Protein AF-A0A813EXY1-F1 (afdb_monomer_lite)

Foldseek 3Di:
DADALVNFDQAAQPTFHDDPLLVVLCVVVVHDRNLLHDDDLVNQDDPPDDPVVSVVVNVVSSVVNVVSSVSSVVSSVVVVVVVVVVVVVVVVVLVVCCVVVVHDSVVVVVCVPVVVVVVVVVVVVVVVVVVVVVVVVVVVVVVVVVVVVVVVVVVVVVVVVVVVVVVVVVVVVVVVVVVVVVVVVVVVVVVVVVVVVVVVVVVVVVVVVVVVVVVVVVVVVVVVVVVVVVVVVVVVVVVVVVVVVVVVVVD

Radius of gyration: 72.97 Å; chains: 1; bounding box: 133×59×203 Å

Organism: Polarella glacialis (NCBI:txid89957)

pLDDT: mean 87.87, std 11.52, range [38.38, 98.5]

Structure (mmCIF, N/CA/C/O backbone):
data_AF-A0A813EXY1-F1
#
_entry.id   AF-A0A813EXY1-F1
#
loop_
_atom_site.group_PDB
_atom_site.id
_atom_site.type_symbol
_atom_site.label_atom_id
_atom_site.label_alt_id
_atom_site.label_comp_id
_atom_site.label_asym_id
_atom_site.label_entity_id
_atom_site.label_seq_id
_atom_site.pdbx_PDB_ins_code
_atom_site.Cartn_x
_atom_site.Cartn_y
_atom_site.Cartn_z
_atom_site.occupancy
_atom_site.B_iso_or_equiv
_atom_site.auth_seq_id
_atom_site.auth_comp_id
_atom_site.auth_asym_id
_atom_site.auth_atom_id
_atom_site.pdbx_PDB_model_num
ATOM 1 N N . MET A 1 1 ? 30.805 -10.184 -53.619 1.00 51.69 1 MET A N 1
ATOM 2 C CA . MET A 1 1 ? 30.061 -8.955 -53.255 1.00 51.69 1 MET A CA 1
ATOM 3 C C . MET A 1 1 ? 28.678 -9.350 -52.753 1.00 51.69 1 MET A C 1
ATOM 5 O O . MET A 1 1 ? 28.080 -10.245 -53.337 1.00 51.69 1 MET A O 1
ATOM 9 N N . ALA A 1 2 ? 28.192 -8.770 -51.654 1.00 62.97 2 ALA A N 1
ATOM 10 C CA . ALA A 1 2 ? 26.847 -9.058 -51.148 1.00 62.97 2 ALA A CA 1
ATOM 11 C C . ALA A 1 2 ? 25.798 -8.413 -52.068 1.00 62.97 2 ALA A C 1
ATOM 13 O O . ALA A 1 2 ? 25.845 -7.202 -52.278 1.00 62.97 2 ALA A O 1
ATOM 14 N N . ALA A 1 3 ? 24.862 -9.197 -52.613 1.00 78.50 3 ALA A N 1
ATOM 15 C CA . ALA A 1 3 ? 23.815 -8.652 -53.472 1.00 78.50 3 ALA A CA 1
ATOM 16 C C . ALA A 1 3 ? 22.900 -7.719 -52.659 1.00 78.50 3 ALA A C 1
ATOM 18 O O . ALA A 1 3 ? 22.407 -8.077 -51.580 1.00 78.50 3 ALA A O 1
ATOM 19 N N . SER A 1 4 ? 22.722 -6.502 -53.170 1.00 88.12 4 SER A N 1
ATOM 20 C CA . SER A 1 4 ? 21.851 -5.468 -52.610 1.00 88.12 4 SER A CA 1
ATOM 21 C C . SER A 1 4 ? 20.593 -5.323 -53.464 1.00 88.12 4 SER A C 1
ATOM 23 O O . SER A 1 4 ? 20.634 -5.649 -54.646 1.00 88.12 4 SER A O 1
ATOM 25 N N . LEU A 1 5 ? 19.503 -4.781 -52.911 1.00 86.62 5 LEU A N 1
ATOM 26 C CA . LEU A 1 5 ? 18.262 -4.531 -53.670 1.00 86.62 5 LEU A CA 1
ATOM 27 C C . LEU A 1 5 ? 18.450 -3.608 -54.894 1.00 86.62 5 LEU A C 1
ATOM 29 O O . LEU A 1 5 ? 17.655 -3.674 -55.830 1.00 86.62 5 LEU A O 1
ATOM 33 N N . ALA A 1 6 ? 19.494 -2.769 -54.907 1.00 87.00 6 ALA A N 1
ATOM 34 C CA . ALA A 1 6 ? 19.814 -1.890 -56.038 1.00 87.00 6 ALA A CA 1
ATOM 35 C C . ALA A 1 6 ? 20.523 -2.614 -57.188 1.00 87.00 6 ALA A C 1
ATOM 37 O O . ALA A 1 6 ? 20.352 -2.250 -58.342 1.00 87.00 6 ALA A O 1
ATOM 38 N N . SER A 1 7 ? 21.312 -3.639 -56.870 1.00 86.06 7 SER A N 1
ATOM 39 C CA . SER A 1 7 ? 22.084 -4.428 -57.834 1.00 86.06 7 SER A CA 1
ATOM 40 C C . SER A 1 7 ? 21.511 -5.842 -57.980 1.00 86.06 7 SER A C 1
ATOM 42 O O . SER A 1 7 ? 22.255 -6.786 -58.241 1.00 86.06 7 SER A O 1
ATOM 44 N N . PHE A 1 8 ? 20.227 -6.020 -57.665 1.00 85.88 8 PHE A N 1
ATOM 45 C CA . PHE A 1 8 ? 19.589 -7.330 -57.615 1.00 85.88 8 PHE A CA 1
ATOM 46 C C . PHE A 1 8 ? 19.217 -7.784 -59.028 1.00 85.88 8 PHE A C 1
ATOM 48 O O . PHE A 1 8 ? 18.443 -7.111 -59.706 1.00 85.88 8 PHE A O 1
ATOM 55 N N . GLU A 1 9 ? 19.756 -8.925 -59.457 1.00 86.94 9 GLU A N 1
ATOM 56 C CA . GLU A 1 9 ? 19.426 -9.539 -60.745 1.00 86.94 9 GLU A CA 1
ATOM 57 C C . GLU A 1 9 ? 18.026 -10.162 -60.698 1.00 86.94 9 GLU A C 1
ATOM 59 O O . GLU A 1 9 ? 17.817 -11.231 -60.125 1.00 86.94 9 GLU A O 1
ATOM 64 N N . GLU A 1 10 ? 17.055 -9.499 -61.325 1.00 87.38 10 GLU A N 1
ATOM 65 C CA . GLU A 1 10 ? 15.641 -9.872 -61.220 1.00 87.38 10 GLU A CA 1
ATOM 66 C C . GLU A 1 10 ? 15.286 -11.210 -61.872 1.00 87.38 10 GLU A C 1
ATOM 68 O O . GLU A 1 10 ? 14.259 -11.774 -61.507 1.00 87.38 10 GLU A O 1
ATOM 73 N N . GLY A 1 11 ? 16.088 -11.710 -62.816 1.00 85.88 11 GLY A N 1
ATOM 74 C CA . GLY A 1 11 ? 15.834 -12.966 -63.536 1.00 85.88 11 GLY A CA 1
ATOM 75 C C . GLY A 1 11 ? 16.552 -14.189 -62.962 1.00 85.88 11 GLY A C 1
ATOM 76 O O . GLY A 1 11 ? 16.386 -15.292 -63.477 1.00 85.88 11 GLY A O 1
ATOM 77 N N . ASN A 1 12 ? 17.370 -14.022 -61.921 1.00 88.19 12 ASN A N 1
ATOM 78 C CA . ASN A 1 12 ? 18.205 -15.099 -61.405 1.00 88.19 12 ASN A CA 1
ATOM 79 C C . ASN A 1 12 ? 17.500 -15.824 -60.236 1.00 88.19 12 ASN A C 1
ATOM 81 O O . ASN A 1 12 ? 17.353 -15.244 -59.156 1.00 88.19 12 ASN A O 1
ATOM 85 N N . PRO A 1 13 ? 17.101 -17.103 -60.388 1.00 87.50 13 PRO A N 1
ATOM 86 C CA . PRO A 1 13 ? 16.394 -17.850 -59.342 1.00 87.50 13 PRO A CA 1
ATOM 87 C C . PRO A 1 13 ? 17.284 -18.197 -58.136 1.00 87.50 13 PRO A C 1
ATOM 89 O O . PRO A 1 13 ? 16.792 -18.686 -57.123 1.00 87.50 13 PRO A O 1
ATOM 92 N N . ARG A 1 14 ? 18.601 -17.966 -58.229 1.00 86.56 14 ARG A N 1
ATOM 93 C CA . ARG A 1 14 ? 19.570 -18.182 -57.142 1.00 86.56 14 ARG A CA 1
ATOM 94 C C . ARG A 1 14 ? 20.050 -16.881 -56.497 1.00 86.56 14 ARG A C 1
ATOM 96 O O . ARG A 1 14 ? 20.942 -16.923 -55.649 1.00 86.56 14 ARG A O 1
ATOM 103 N N . ALA A 1 15 ? 19.501 -15.729 -56.882 1.00 86.56 15 ALA A N 1
ATOM 104 C CA . ALA A 1 15 ? 19.882 -14.458 -56.283 1.00 86.56 15 ALA A CA 1
ATOM 105 C C . ALA A 1 15 ? 19.417 -14.386 -54.818 1.00 86.56 15 ALA A C 1
ATOM 107 O O . ALA A 1 15 ? 18.245 -14.586 -54.510 1.00 86.56 15 ALA A O 1
ATOM 108 N N . VAL A 1 16 ? 20.344 -14.077 -53.904 1.00 88.38 16 VAL A N 1
ATOM 109 C CA . VAL A 1 16 ? 20.066 -13.949 -52.464 1.00 88.38 16 VAL A CA 1
ATOM 110 C C . VAL A 1 16 ? 20.492 -12.572 -51.981 1.00 88.38 16 VAL A C 1
ATOM 112 O O . VAL A 1 16 ? 21.664 -12.206 -52.084 1.00 88.38 16 VAL A O 1
ATOM 115 N N . ILE A 1 17 ? 19.551 -11.829 -51.403 1.00 91.50 17 ILE A N 1
ATOM 116 C CA . ILE A 1 17 ? 19.805 -10.518 -50.801 1.00 91.50 17 ILE A CA 1
ATOM 117 C C . ILE A 1 17 ? 20.572 -10.722 -49.491 1.00 91.50 17 ILE A C 1
ATOM 119 O O . ILE A 1 17 ? 20.087 -11.383 -48.578 1.00 91.50 17 ILE A O 1
ATOM 123 N N . LYS A 1 18 ? 21.779 -10.153 -49.398 1.00 91.62 18 LYS A N 1
ATOM 124 C CA . LYS A 1 18 ? 22.649 -10.281 -48.208 1.00 91.62 18 LYS A CA 1
ATOM 125 C C . LYS A 1 18 ? 23.045 -8.944 -47.587 1.00 91.62 18 LYS A C 1
ATOM 127 O O . LYS A 1 18 ? 23.645 -8.917 -46.520 1.00 91.62 18 LYS A O 1
ATOM 132 N N . SER A 1 19 ? 22.754 -7.827 -48.252 1.00 92.50 19 SER A N 1
ATOM 133 C CA . SER A 1 19 ? 23.094 -6.501 -47.733 1.00 92.50 19 SER A CA 1
ATOM 134 C C . SER A 1 19 ? 22.244 -6.163 -46.492 1.00 92.50 19 SER A C 1
ATOM 136 O O . SER A 1 19 ? 21.017 -6.208 -46.600 1.00 92.50 19 SER A O 1
ATOM 138 N N . PRO A 1 20 ? 22.845 -5.755 -45.353 1.00 93.19 20 PRO A N 1
ATOM 139 C CA . PRO A 1 20 ? 22.113 -5.448 -44.118 1.00 93.19 20 PRO A CA 1
ATOM 140 C C . PRO A 1 20 ? 20.989 -4.426 -44.310 1.00 93.19 20 PRO A C 1
ATOM 142 O O . PRO A 1 20 ? 19.854 -4.671 -43.917 1.00 93.19 20 PRO A O 1
ATOM 145 N N . ARG A 1 21 ? 21.272 -3.330 -45.026 1.00 93.62 21 ARG A N 1
ATOM 146 C CA . ARG A 1 21 ? 20.282 -2.288 -45.348 1.00 93.62 21 ARG A CA 1
ATOM 147 C C . ARG A 1 21 ? 19.130 -2.810 -46.201 1.00 93.62 21 ARG A C 1
ATOM 149 O O . ARG A 1 21 ? 17.997 -2.373 -46.064 1.00 93.62 21 ARG A O 1
ATOM 156 N N . SER 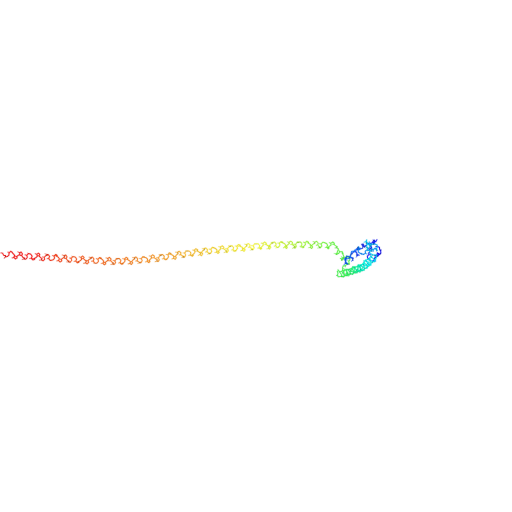A 1 22 ? 19.424 -3.756 -47.092 1.00 95.00 22 SER A N 1
ATOM 157 C CA . SER A 1 22 ? 18.398 -4.374 -47.931 1.00 95.00 22 SER A CA 1
ATOM 158 C C . SER A 1 22 ? 17.512 -5.323 -47.124 1.00 95.00 22 SER A C 1
ATOM 160 O O . SER A 1 22 ? 16.305 -5.323 -47.309 1.00 95.00 22 SER A O 1
ATOM 162 N N . LEU A 1 23 ? 18.090 -6.083 -46.190 1.00 95.12 23 LEU A N 1
ATOM 163 C CA . LEU A 1 23 ? 17.325 -6.936 -45.276 1.00 95.12 23 LEU A CA 1
ATOM 164 C C . LEU A 1 23 ? 16.449 -6.113 -44.327 1.00 95.12 23 LEU A C 1
ATOM 166 O O . LEU A 1 23 ? 15.306 -6.482 -44.074 1.00 95.12 23 LEU A O 1
ATOM 170 N N . GLN A 1 24 ? 16.965 -4.985 -43.836 1.00 95.44 24 GLN A N 1
ATOM 171 C CA . GLN A 1 24 ? 16.191 -4.050 -43.028 1.00 95.44 24 GLN A CA 1
ATOM 172 C C . GLN A 1 24 ? 15.018 -3.463 -43.819 1.00 95.44 24 GLN A C 1
ATOM 174 O O . GLN A 1 24 ? 13.907 -3.461 -43.307 1.00 95.44 24 GLN A O 1
ATOM 179 N N . ALA A 1 25 ? 15.237 -3.048 -45.070 1.00 96.44 25 ALA A N 1
ATOM 180 C CA . ALA A 1 25 ? 14.170 -2.562 -45.943 1.00 96.44 25 ALA A CA 1
ATOM 181 C C . ALA A 1 25 ? 13.064 -3.610 -46.155 1.00 96.44 25 ALA A C 1
ATOM 183 O O . ALA A 1 25 ? 11.890 -3.297 -45.983 1.00 96.44 25 ALA A O 1
ATOM 184 N N . CYS A 1 26 ? 13.437 -4.865 -46.442 1.00 95.50 26 CYS A N 1
ATOM 185 C CA . CYS A 1 26 ? 12.476 -5.965 -46.548 1.00 95.50 26 CYS A CA 1
ATOM 186 C C . CYS A 1 26 ? 11.684 -6.150 -45.243 1.00 95.50 26 CYS A C 1
ATOM 188 O O . CYS A 1 26 ? 10.470 -6.311 -45.276 1.00 95.50 26 CYS A O 1
ATOM 190 N N . LYS A 1 27 ? 12.356 -6.072 -44.086 1.00 96.62 27 LYS A N 1
ATOM 191 C CA . LYS A 1 27 ? 11.708 -6.183 -42.773 1.00 96.62 27 LYS A CA 1
ATOM 192 C C . LYS A 1 27 ? 10.720 -5.040 -42.509 1.00 96.62 27 LYS A C 1
ATOM 194 O O . LYS A 1 27 ? 9.656 -5.306 -41.962 1.00 96.62 27 LYS A O 1
ATOM 199 N N . THR A 1 28 ? 11.055 -3.805 -42.886 1.00 96.31 28 THR A N 1
ATOM 200 C CA . THR A 1 28 ? 10.173 -2.635 -42.721 1.00 96.31 28 THR A CA 1
ATOM 201 C C . THR A 1 28 ? 8.890 -2.776 -43.536 1.00 96.31 28 THR A C 1
ATOM 203 O O . THR A 1 28 ? 7.813 -2.500 -43.021 1.00 96.31 28 THR A O 1
ATOM 206 N N . GLU A 1 29 ? 8.994 -3.275 -44.767 1.00 96.25 29 GLU A N 1
ATOM 207 C CA . GLU A 1 29 ? 7.839 -3.523 -45.644 1.00 96.25 29 GLU A CA 1
ATOM 208 C C . GLU A 1 29 ? 7.109 -4.845 -45.322 1.00 96.25 29 GLU A C 1
ATOM 210 O O . GLU A 1 29 ? 6.125 -5.186 -45.973 1.00 96.25 29 GLU A O 1
ATOM 215 N N . GLY A 1 30 ? 7.585 -5.620 -44.338 1.00 96.56 30 GLY A N 1
ATOM 216 C CA . GLY A 1 30 ? 7.006 -6.920 -43.982 1.00 96.56 30 GLY A CA 1
ATOM 217 C C . GLY A 1 30 ? 7.196 -8.006 -45.047 1.00 96.56 30 GLY A C 1
ATOM 218 O O . GLY A 1 30 ? 6.462 -8.990 -45.058 1.00 96.56 30 GLY A O 1
ATOM 219 N N . VAL A 1 31 ? 8.173 -7.841 -45.940 1.00 96.12 31 VAL A N 1
ATOM 220 C CA . VAL A 1 31 ? 8.443 -8.744 -47.063 1.00 96.12 31 VAL A CA 1
ATOM 221 C C . VAL A 1 31 ? 9.534 -9.739 -46.698 1.00 96.12 31 VAL A C 1
ATOM 223 O O . VAL A 1 31 ? 10.612 -9.371 -46.221 1.00 96.12 31 VAL A O 1
ATOM 226 N N . LEU A 1 32 ? 9.295 -11.020 -46.974 1.00 95.31 32 LEU A N 1
ATOM 227 C CA . LEU A 1 32 ? 10.327 -12.038 -46.812 1.00 95.31 32 LEU A CA 1
ATOM 228 C C . LEU A 1 32 ? 11.290 -11.998 -48.009 1.00 95.31 32 LEU A C 1
ATOM 230 O O . LEU A 1 32 ? 10.837 -12.030 -49.155 1.00 95.31 32 LEU A O 1
ATOM 234 N N . PRO A 1 33 ? 12.624 -12.001 -47.804 1.00 93.88 33 PRO A N 1
ATOM 235 C CA . PRO A 1 33 ? 13.583 -11.994 -48.912 1.00 93.88 33 PRO A CA 1
ATOM 236 C C . PRO A 1 33 ? 13.370 -13.123 -49.934 1.00 93.88 33 PRO A C 1
ATOM 238 O O . PRO A 1 33 ? 13.687 -12.958 -51.108 1.00 93.88 33 PRO A O 1
ATOM 241 N N . GLN A 1 34 ? 12.811 -14.257 -49.504 1.00 93.50 34 GLN A N 1
ATOM 242 C CA . GLN A 1 34 ? 12.495 -15.408 -50.348 1.00 93.50 34 GLN A CA 1
ATOM 243 C C . GLN A 1 34 ? 11.354 -15.140 -51.344 1.00 93.50 34 GLN A C 1
ATOM 245 O O . GLN A 1 34 ? 11.305 -15.782 -52.390 1.00 93.50 34 GLN A O 1
ATOM 250 N N . GLU A 1 35 ? 10.447 -14.204 -51.049 1.00 93.38 35 GLU A N 1
ATOM 251 C CA . GLU A 1 35 ? 9.334 -13.836 -51.940 1.00 93.38 35 GLU A CA 1
ATOM 252 C C . GLU A 1 35 ? 9.790 -12.984 -53.127 1.00 93.38 35 GLU A C 1
ATOM 254 O O . GLU A 1 35 ? 9.117 -12.945 -54.153 1.00 93.38 35 GLU A O 1
ATOM 259 N N . LEU A 1 36 ? 10.950 -12.335 -53.005 1.00 93.81 36 LEU A N 1
ATOM 260 C CA . LEU A 1 36 ? 11.548 -11.496 -54.045 1.00 93.81 36 LEU A CA 1
ATOM 261 C C . LEU A 1 36 ? 12.319 -12.315 -55.097 1.00 93.81 36 LEU A C 1
ATOM 263 O O . LEU A 1 36 ? 12.644 -11.808 -56.177 1.00 93.81 36 LEU A O 1
ATOM 267 N N . ILE A 1 37 ? 12.608 -13.586 -54.795 1.00 93.19 37 ILE A N 1
ATOM 268 C CA . ILE A 1 37 ? 13.345 -14.494 -55.676 1.00 93.19 37 ILE A CA 1
ATOM 269 C C . ILE A 1 37 ? 12.470 -14.862 -56.874 1.00 93.19 37 ILE A C 1
ATOM 271 O O . ILE A 1 37 ? 11.306 -15.238 -56.734 1.00 93.19 37 ILE A O 1
ATOM 275 N N . TYR A 1 38 ? 13.048 -14.763 -58.070 1.00 94.94 38 TYR A N 1
ATOM 276 C CA . TYR A 1 38 ? 12.379 -15.164 -59.299 1.00 94.94 38 TYR A CA 1
ATOM 277 C C . TYR A 1 38 ? 12.066 -16.663 -59.301 1.00 94.94 38 TYR A C 1
ATOM 279 O O . TYR A 1 38 ? 12.943 -17.492 -59.051 1.00 94.94 38 TYR A O 1
ATOM 287 N N . LYS A 1 39 ? 10.816 -17.003 -59.619 1.00 95.06 39 LYS A N 1
ATOM 288 C CA . LYS A 1 39 ? 10.363 -18.381 -59.805 1.00 95.06 39 LYS A CA 1
ATOM 289 C C . LYS A 1 39 ? 9.990 -18.571 -61.272 1.00 95.06 39 LYS A C 1
ATOM 291 O O . LYS A 1 39 ? 9.109 -17.852 -61.742 1.00 95.06 39 LYS A O 1
ATOM 296 N N . PRO A 1 40 ? 10.638 -19.496 -61.993 1.00 95.25 40 PRO A N 1
ATOM 297 C CA . PRO A 1 40 ? 10.339 -19.716 -63.398 1.00 95.25 40 PRO A CA 1
ATOM 298 C C . PRO A 1 40 ? 8.977 -20.423 -63.549 1.00 95.25 40 PRO A C 1
ATOM 300 O O . PRO A 1 40 ? 8.473 -21.021 -62.593 1.00 95.25 40 PRO A O 1
ATOM 303 N N . ILE A 1 41 ? 8.350 -20.327 -64.726 1.00 95.00 41 ILE A N 1
ATOM 304 C CA . ILE A 1 41 ? 6.969 -20.795 -64.956 1.00 95.00 41 ILE A CA 1
ATOM 305 C C . ILE A 1 41 ? 6.793 -22.298 -64.687 1.00 95.00 41 ILE A C 1
ATOM 307 O O . ILE A 1 41 ? 5.728 -22.736 -64.252 1.00 95.00 41 ILE A O 1
ATOM 311 N N . GLU A 1 42 ? 7.854 -23.083 -64.864 1.00 94.12 42 GLU A N 1
ATOM 312 C CA . GLU A 1 42 ? 7.899 -24.522 -64.603 1.00 94.12 42 GLU A CA 1
ATOM 313 C C . GLU A 1 42 ? 7.632 -24.841 -63.127 1.00 94.12 42 GLU A C 1
ATOM 315 O O . GLU A 1 42 ? 7.039 -25.871 -62.818 1.00 94.12 42 GLU A O 1
ATOM 320 N N . ALA A 1 43 ? 7.983 -23.933 -62.209 1.00 93.94 43 ALA A N 1
ATOM 321 C CA . ALA A 1 43 ? 7.729 -24.103 -60.780 1.00 93.94 43 ALA A CA 1
ATOM 322 C C . ALA A 1 43 ? 6.234 -24.028 -60.414 1.00 93.94 43 ALA A C 1
ATOM 324 O O . ALA A 1 43 ? 5.860 -24.410 -59.307 1.00 93.94 43 ALA A O 1
ATOM 325 N N . PHE A 1 44 ? 5.383 -23.539 -61.322 1.00 94.31 44 PHE A N 1
ATOM 326 C CA . PHE A 1 44 ? 3.932 -23.436 -61.134 1.00 94.31 44 PHE A CA 1
ATOM 327 C C . PHE A 1 44 ? 3.158 -24.572 -61.822 1.00 94.31 44 PHE A C 1
ATOM 329 O O . PHE A 1 44 ? 1.925 -24.586 -61.785 1.00 94.31 44 PHE A O 1
ATOM 336 N N . GLN A 1 45 ? 3.857 -25.516 -62.462 1.00 94.38 45 GLN A N 1
ATOM 337 C CA . GLN A 1 45 ? 3.241 -26.674 -63.103 1.00 94.38 45 GLN A CA 1
ATOM 338 C C . GLN A 1 45 ? 2.872 -27.729 -62.051 1.00 94.38 45 GLN A C 1
ATOM 340 O O . GLN A 1 45 ? 3.717 -28.465 -61.548 1.00 94.38 45 GLN A O 1
ATOM 345 N N . GLU A 1 46 ? 1.585 -27.816 -61.724 1.00 91.06 46 GLU A N 1
ATOM 346 C CA . GLU A 1 46 ? 1.022 -28.855 -60.855 1.00 91.06 46 GLU A CA 1
ATOM 347 C C . GLU A 1 46 ? 0.376 -29.976 -61.684 1.00 91.06 46 GLU A C 1
ATOM 349 O O . GLU A 1 46 ? -0.135 -29.749 -62.786 1.00 91.06 46 GLU A O 1
ATOM 354 N N . LYS A 1 47 ? 0.365 -31.206 -61.145 1.00 88.25 47 LYS A N 1
ATOM 355 C CA . LYS A 1 47 ? -0.303 -32.346 -61.792 1.00 88.25 47 LYS A CA 1
ATOM 356 C C . LYS A 1 47 ? -1.795 -32.021 -61.959 1.00 88.25 47 LYS A C 1
ATOM 358 O O . LYS A 1 47 ? -2.471 -31.747 -60.973 1.00 88.25 47 LYS A O 1
ATOM 363 N N . ASN A 1 48 ? -2.293 -32.093 -63.197 1.00 90.25 48 ASN A N 1
ATOM 364 C CA . ASN A 1 48 ? -3.683 -31.817 -63.605 1.00 90.25 48 ASN A CA 1
ATOM 365 C C . ASN A 1 48 ? -4.097 -30.335 -63.710 1.00 90.25 48 ASN A C 1
ATOM 367 O O . ASN A 1 48 ? -5.290 -30.052 -63.826 1.00 90.25 48 ASN A O 1
ATOM 371 N N . LEU A 1 49 ? -3.159 -29.381 -63.719 1.00 92.38 49 LEU A N 1
ATOM 372 C CA . LEU A 1 49 ? -3.489 -27.983 -64.017 1.00 92.38 49 LEU A CA 1
ATOM 373 C C . LEU A 1 49 ? -3.454 -27.692 -65.523 1.00 92.38 49 LEU A C 1
ATOM 375 O O . LEU A 1 49 ? -2.536 -28.103 -66.231 1.00 92.38 49 LEU A O 1
ATOM 379 N N . SER A 1 50 ? -4.431 -26.929 -66.022 1.00 95.44 50 SER A N 1
ATOM 380 C CA . SER A 1 50 ? -4.413 -26.490 -67.421 1.00 95.44 50 SER A CA 1
ATOM 381 C C . SER A 1 50 ? -3.293 -25.459 -67.658 1.00 95.44 50 SER A C 1
ATOM 383 O O . SER A 1 50 ? -3.065 -24.601 -66.795 1.00 95.44 50 SER A O 1
ATOM 385 N N . PRO A 1 51 ? -2.629 -25.452 -68.833 1.00 94.75 51 PRO A N 1
ATOM 386 C CA . PRO A 1 51 ? -1.557 -24.494 -69.133 1.00 94.75 51 PRO A CA 1
ATOM 387 C C . PRO A 1 51 ? -1.978 -23.026 -68.970 1.00 94.75 51 PRO A C 1
ATOM 389 O O . PRO A 1 51 ? -1.188 -22.179 -68.555 1.00 94.75 51 PRO A O 1
ATOM 392 N N . ARG A 1 52 ? -3.255 -22.720 -69.239 1.00 95.31 52 ARG A N 1
ATOM 393 C CA . ARG A 1 52 ? -3.830 -21.383 -69.045 1.00 95.31 52 ARG A CA 1
ATOM 394 C C . ARG A 1 52 ? -3.851 -20.970 -67.570 1.00 95.31 52 ARG A C 1
ATOM 396 O O . ARG A 1 52 ? -3.537 -19.822 -67.270 1.00 95.31 52 ARG A O 1
ATOM 403 N N . LEU A 1 53 ? -4.206 -21.883 -66.661 1.00 95.00 53 LEU A N 1
ATOM 404 C CA . LEU A 1 53 ? -4.199 -21.614 -65.219 1.00 95.00 53 LEU A CA 1
ATOM 405 C C . LEU A 1 53 ? -2.773 -21.464 -64.678 1.00 95.00 53 LEU A C 1
ATOM 407 O O . LEU A 1 53 ? -2.542 -20.594 -63.843 1.00 95.00 53 LEU A O 1
ATOM 411 N N . VAL A 1 54 ? -1.817 -22.251 -65.186 1.00 96.25 54 VAL A N 1
ATOM 412 C CA . VAL A 1 54 ? -0.390 -22.115 -64.836 1.00 96.25 54 VAL A CA 1
ATOM 413 C C . VAL A 1 54 ? 0.129 -20.730 -65.219 1.00 96.25 54 VAL A C 1
ATOM 415 O O . VAL A 1 54 ? 0.722 -20.052 -64.382 1.00 96.25 54 VAL A O 1
ATOM 418 N N . LYS A 1 55 ? -0.158 -20.274 -66.446 1.00 96.12 55 LYS A N 1
ATOM 419 C CA . LYS A 1 55 ? 0.215 -18.929 -66.902 1.00 96.12 55 LYS A CA 1
ATOM 420 C C . LYS A 1 55 ? -0.400 -17.839 -66.022 1.00 96.12 55 LYS A C 1
ATOM 422 O O . LYS A 1 55 ? 0.310 -16.947 -65.582 1.00 96.12 55 LYS A O 1
ATOM 427 N N . LEU A 1 56 ? -1.693 -17.942 -65.712 1.00 96.38 56 LEU A N 1
ATOM 428 C CA . LEU A 1 56 ? -2.383 -16.945 -64.889 1.00 96.38 56 LEU A CA 1
ATOM 429 C C . LEU A 1 56 ? -1.821 -16.882 -63.460 1.00 96.38 56 LEU A C 1
ATOM 431 O O . LEU A 1 56 ? -1.657 -15.793 -62.913 1.00 96.38 56 LEU A O 1
ATOM 435 N N . ARG A 1 57 ? -1.476 -18.034 -62.866 1.00 95.50 57 ARG A N 1
ATOM 436 C CA . ARG A 1 57 ? -0.768 -18.081 -61.577 1.00 95.50 57 ARG A CA 1
ATOM 437 C C . ARG A 1 57 ? 0.603 -17.418 -61.681 1.00 95.50 57 ARG A C 1
ATOM 439 O O . ARG A 1 57 ? 0.909 -16.568 -60.852 1.00 95.50 57 ARG A O 1
ATOM 446 N N . TYR A 1 58 ? 1.399 -17.777 -62.686 1.00 97.00 58 TYR A N 1
ATOM 447 C CA . TYR A 1 58 ? 2.716 -17.180 -62.908 1.00 97.00 58 TYR A CA 1
ATOM 448 C C . TYR A 1 58 ? 2.628 -15.654 -63.036 1.00 97.00 58 TYR A C 1
ATOM 450 O O . TYR A 1 58 ? 3.300 -14.956 -62.283 1.00 97.00 58 TYR A O 1
ATOM 458 N N . ASP A 1 59 ? 1.741 -15.143 -63.894 1.00 97.00 59 ASP A N 1
ATOM 459 C CA . ASP A 1 59 ? 1.555 -13.705 -64.120 1.00 97.00 59 ASP A CA 1
ATOM 460 C C . ASP A 1 59 ? 1.174 -12.976 -62.817 1.00 97.00 59 ASP A C 1
ATOM 462 O O . ASP A 1 59 ? 1.720 -11.916 -62.512 1.00 97.00 59 ASP A O 1
ATOM 466 N N . PHE A 1 60 ? 0.295 -13.569 -61.997 1.00 97.69 60 PHE A N 1
ATOM 467 C CA . PHE A 1 60 ? -0.076 -13.020 -60.689 1.00 97.69 60 PHE A CA 1
ATOM 468 C C . PHE A 1 60 ? 1.107 -12.967 -59.710 1.00 97.69 60 PHE A C 1
ATOM 470 O O . PHE A 1 60 ? 1.341 -11.943 -59.065 1.00 97.69 60 PHE A O 1
ATOM 477 N N . PHE A 1 61 ? 1.861 -14.063 -59.582 1.00 96.69 61 PHE A N 1
ATOM 478 C CA . PHE A 1 61 ? 3.018 -14.117 -58.685 1.00 96.69 61 PHE A CA 1
ATOM 479 C C . PHE A 1 61 ? 4.141 -13.186 -59.139 1.00 96.69 61 PHE A C 1
ATOM 481 O O . PHE A 1 61 ? 4.803 -12.575 -58.302 1.00 96.69 61 PHE A O 1
ATOM 488 N N . GLU A 1 62 ? 4.350 -13.067 -60.446 1.00 96.06 62 GLU A N 1
ATOM 489 C CA . GLU A 1 62 ? 5.362 -12.198 -61.029 1.00 96.06 62 GLU A CA 1
ATOM 490 C C . GLU A 1 62 ? 5.009 -10.722 -60.805 1.00 96.06 62 GLU A C 1
ATOM 492 O O . GLU A 1 62 ? 5.848 -9.979 -60.291 1.00 96.06 62 GLU A O 1
ATOM 497 N N . ALA A 1 63 ? 3.752 -10.335 -61.051 1.00 97.12 63 ALA A N 1
ATOM 498 C CA . ALA A 1 63 ? 3.258 -8.992 -60.761 1.00 97.12 63 ALA A CA 1
ATOM 499 C C . ALA A 1 63 ? 3.414 -8.649 -59.272 1.00 97.12 63 ALA A C 1
ATOM 501 O O . ALA A 1 63 ? 4.054 -7.652 -58.933 1.00 97.12 63 ALA A O 1
ATOM 502 N N . LYS A 1 64 ? 2.956 -9.538 -58.374 1.00 97.25 64 LYS A N 1
ATOM 503 C CA . LYS A 1 64 ? 3.139 -9.375 -56.922 1.00 97.25 64 LYS A CA 1
ATOM 504 C C . LYS A 1 64 ? 4.618 -9.210 -56.562 1.00 97.25 64 LYS A C 1
ATOM 506 O O . LYS A 1 64 ? 4.969 -8.342 -55.770 1.00 97.25 64 LYS A O 1
ATOM 511 N N . ARG A 1 65 ? 5.505 -10.026 -57.136 1.00 95.62 65 ARG A N 1
ATOM 512 C CA . ARG A 1 65 ? 6.950 -9.944 -56.880 1.00 95.62 65 ARG A CA 1
ATOM 513 C C . ARG A 1 65 ? 7.525 -8.592 -57.306 1.00 95.62 65 ARG A C 1
ATOM 515 O O . ARG A 1 65 ? 8.316 -8.025 -56.556 1.00 95.62 65 ARG A O 1
ATOM 522 N N . ARG A 1 66 ? 7.148 -8.075 -58.482 1.00 95.44 66 ARG A N 1
ATOM 523 C CA . ARG A 1 66 ? 7.594 -6.755 -58.964 1.00 95.44 66 ARG A CA 1
ATOM 524 C C . ARG A 1 66 ? 7.142 -5.634 -58.035 1.00 95.44 66 ARG A C 1
ATOM 526 O O . ARG A 1 66 ? 7.957 -4.777 -57.696 1.00 95.44 66 ARG A O 1
ATOM 533 N N . ASP A 1 67 ? 5.899 -5.687 -57.566 1.00 97.00 67 ASP A N 1
ATOM 534 C CA . ASP A 1 67 ? 5.363 -4.700 -56.625 1.00 97.00 67 ASP A CA 1
ATOM 535 C C . ASP A 1 67 ? 6.134 -4.717 -55.297 1.00 97.00 67 ASP A C 1
ATOM 537 O O . ASP A 1 67 ? 6.573 -3.672 -54.807 1.00 97.00 67 ASP A O 1
ATOM 541 N N . LEU A 1 68 ? 6.393 -5.911 -54.751 1.00 95.94 68 LEU A N 1
ATOM 542 C CA . LEU A 1 68 ? 7.178 -6.083 -53.524 1.00 95.94 68 LEU A CA 1
ATOM 543 C C . LEU A 1 68 ? 8.637 -5.630 -53.689 1.00 95.94 68 LEU A C 1
ATOM 545 O O . LEU A 1 68 ? 9.200 -5.010 -52.782 1.00 95.94 68 LEU A O 1
ATOM 549 N N . LEU A 1 69 ? 9.255 -5.898 -54.845 1.00 94.69 69 LEU A N 1
ATOM 550 C CA . LEU A 1 69 ? 10.596 -5.409 -55.178 1.00 94.69 69 LEU A CA 1
ATOM 551 C C . LEU A 1 69 ? 10.634 -3.878 -55.231 1.00 94.69 69 LEU A C 1
ATOM 553 O O . LEU A 1 69 ? 11.549 -3.270 -54.671 1.00 94.69 69 LEU A O 1
ATOM 557 N N . ALA A 1 70 ? 9.647 -3.248 -55.868 1.00 95.81 70 ALA A N 1
ATOM 558 C CA . ALA A 1 70 ? 9.553 -1.795 -55.959 1.00 95.81 70 ALA A CA 1
ATOM 559 C C . ALA A 1 70 ? 9.339 -1.146 -54.580 1.00 95.81 70 ALA A C 1
ATOM 561 O O . ALA A 1 70 ? 9.989 -0.147 -54.261 1.00 95.81 70 ALA A O 1
ATOM 562 N N . ALA A 1 71 ? 8.479 -1.724 -53.735 1.00 96.25 71 ALA A N 1
ATOM 563 C CA . ALA A 1 71 ? 8.289 -1.284 -52.352 1.00 96.25 71 ALA A CA 1
ATOM 564 C C . ALA A 1 71 ? 9.590 -1.397 -51.538 1.00 96.25 71 ALA A C 1
ATOM 566 O O . ALA A 1 71 ? 10.066 -0.405 -50.987 1.00 96.25 71 ALA A O 1
ATOM 567 N N . SER A 1 72 ? 10.243 -2.562 -51.578 1.00 95.88 72 SER A N 1
ATOM 568 C CA . SER A 1 72 ? 11.494 -2.815 -50.848 1.00 95.88 72 SER A CA 1
ATOM 569 C C . SER A 1 72 ? 12.642 -1.902 -51.302 1.00 95.88 72 SER A C 1
ATOM 571 O O . SER A 1 72 ? 13.451 -1.460 -50.483 1.00 95.88 72 SER A O 1
ATOM 573 N N . ARG A 1 73 ? 12.730 -1.578 -52.603 1.00 95.62 73 ARG A N 1
ATOM 574 C CA . ARG A 1 73 ? 13.711 -0.612 -53.135 1.00 95.62 73 ARG A CA 1
ATOM 575 C C . ARG A 1 73 ? 13.471 0.795 -52.584 1.00 95.62 73 ARG A C 1
ATOM 577 O O . ARG A 1 73 ? 14.413 1.401 -52.078 1.00 95.62 73 ARG A O 1
ATOM 584 N N . ARG A 1 74 ? 12.221 1.273 -52.590 1.00 96.62 74 ARG A N 1
ATOM 585 C CA . ARG A 1 74 ? 11.860 2.578 -52.004 1.00 96.62 74 ARG A CA 1
ATOM 586 C C . ARG A 1 74 ? 12.182 2.642 -50.511 1.00 96.62 74 ARG A C 1
ATOM 588 O O . ARG A 1 74 ? 12.778 3.619 -50.068 1.00 96.62 74 ARG A O 1
ATOM 595 N N . ALA A 1 75 ? 11.866 1.590 -49.757 1.00 95.56 75 ALA A N 1
ATOM 596 C CA . ALA A 1 75 ? 12.178 1.510 -48.331 1.00 95.56 75 ALA A CA 1
ATOM 597 C C . ALA A 1 75 ? 13.690 1.566 -48.060 1.00 95.56 75 ALA A C 1
ATOM 599 O O . ALA A 1 75 ? 14.144 2.269 -47.159 1.00 95.56 75 ALA A O 1
ATOM 600 N N . ARG A 1 76 ? 14.501 0.881 -48.877 1.00 95.50 76 ARG A N 1
ATOM 601 C CA . ARG A 1 76 ? 15.966 0.957 -48.782 1.00 95.50 76 ARG A CA 1
ATOM 602 C C . ARG A 1 76 ? 16.480 2.371 -49.032 1.00 95.50 76 ARG A C 1
ATOM 604 O O . ARG A 1 76 ? 17.380 2.822 -48.325 1.00 95.50 76 ARG A O 1
ATOM 611 N N . ASP A 1 77 ? 15.954 3.044 -50.047 1.00 95.44 77 ASP A N 1
ATOM 612 C CA . ASP A 1 77 ? 16.397 4.392 -50.391 1.00 95.44 77 ASP A CA 1
ATOM 613 C C . ASP A 1 77 ? 15.965 5.409 -49.324 1.00 95.44 77 ASP A C 1
ATOM 615 O O . ASP A 1 77 ? 16.733 6.317 -49.008 1.00 95.44 77 ASP A O 1
ATOM 619 N N . ALA A 1 78 ? 14.810 5.199 -48.683 1.00 95.38 78 ALA A N 1
ATOM 620 C CA . ALA A 1 78 ? 14.386 5.962 -47.511 1.00 95.38 78 ALA A CA 1
ATOM 621 C C . ALA A 1 78 ? 15.351 5.784 -46.326 1.00 95.38 78 ALA A C 1
ATOM 623 O O . ALA A 1 78 ? 15.819 6.782 -45.785 1.00 95.38 78 ALA A O 1
ATOM 624 N N . ILE A 1 79 ? 15.741 4.543 -45.998 1.00 93.69 79 ILE A N 1
ATOM 625 C CA . ILE A 1 79 ? 16.741 4.260 -44.949 1.00 93.69 79 ILE A CA 1
ATOM 626 C C . ILE A 1 79 ? 18.064 4.974 -45.252 1.00 93.69 79 ILE A C 1
ATOM 628 O O . ILE A 1 79 ? 18.652 5.602 -44.378 1.00 93.69 79 ILE A O 1
ATOM 632 N N . LEU A 1 80 ? 18.535 4.918 -46.501 1.00 93.44 80 LEU A N 1
ATOM 633 C CA . LEU A 1 80 ? 19.766 5.603 -46.904 1.00 93.44 80 LEU A CA 1
ATOM 634 C C . LEU A 1 80 ? 19.650 7.129 -46.814 1.00 93.44 80 LEU A C 1
ATOM 636 O O . LEU A 1 80 ? 20.631 7.794 -46.482 1.00 93.44 80 LEU A O 1
ATOM 640 N N . ALA A 1 81 ? 18.485 7.691 -47.133 1.00 93.00 81 ALA A N 1
ATOM 641 C CA . ALA A 1 81 ? 18.234 9.120 -47.000 1.00 93.00 81 ALA A CA 1
ATOM 642 C C . ALA A 1 81 ? 18.186 9.552 -45.526 1.00 93.00 81 ALA A C 1
ATOM 644 O O . ALA A 1 81 ? 18.754 10.590 -45.190 1.00 93.00 81 ALA A O 1
ATOM 645 N N . ASP A 1 82 ? 17.569 8.754 -44.652 1.00 90.94 82 ASP A N 1
ATOM 646 C CA . ASP A 1 82 ? 17.549 8.992 -43.205 1.00 90.94 82 ASP A CA 1
ATOM 647 C C . ASP A 1 82 ? 18.950 8.922 -42.599 1.00 90.94 82 ASP A C 1
ATOM 649 O O . ASP A 1 82 ? 19.368 9.868 -41.938 1.00 90.94 82 ASP A O 1
ATOM 653 N N . GLU A 1 83 ? 19.730 7.886 -42.916 1.00 89.62 83 GLU A N 1
ATOM 654 C CA . GLU A 1 83 ? 21.116 7.767 -42.444 1.00 89.62 83 GLU A CA 1
ATOM 655 C C . GLU A 1 83 ? 21.975 8.974 -42.862 1.00 89.62 83 GLU A C 1
ATOM 657 O O . GLU A 1 83 ? 22.807 9.451 -42.088 1.00 89.62 83 GLU A O 1
ATOM 662 N N . ARG A 1 84 ? 21.775 9.496 -44.081 1.00 90.88 84 ARG A N 1
ATOM 663 C CA . ARG A 1 84 ? 22.466 10.711 -44.543 1.00 90.88 84 ARG A CA 1
ATOM 664 C C . ARG A 1 84 ? 22.036 11.940 -43.747 1.00 90.88 84 ARG A C 1
ATOM 666 O O . ARG A 1 84 ? 22.901 12.679 -43.283 1.00 90.88 84 ARG A O 1
ATOM 673 N N . ARG A 1 85 ? 20.727 12.132 -43.544 1.00 88.12 85 ARG A N 1
ATOM 674 C CA . ARG A 1 85 ? 20.185 13.245 -42.746 1.00 88.12 85 ARG A CA 1
ATOM 675 C C . ARG A 1 85 ? 20.684 13.212 -41.305 1.00 88.12 85 ARG A C 1
ATOM 677 O O . ARG A 1 85 ? 21.060 14.252 -40.770 1.00 88.12 85 ARG A O 1
ATOM 684 N N . ASP A 1 86 ? 20.708 12.041 -40.683 1.00 83.19 86 ASP A N 1
ATOM 685 C CA . ASP A 1 86 ? 21.176 11.878 -39.307 1.00 83.19 86 ASP A CA 1
ATOM 686 C C . ASP A 1 86 ? 22.688 12.093 -39.196 1.00 83.19 86 ASP A C 1
ATOM 688 O O . ASP A 1 86 ? 23.152 12.729 -38.247 1.00 83.19 86 ASP A O 1
ATOM 692 N N . GLY A 1 87 ? 23.458 11.661 -40.200 1.00 82.06 87 GLY A N 1
ATOM 693 C CA . GLY A 1 87 ? 24.883 11.973 -40.302 1.00 82.06 87 GLY A CA 1
ATOM 694 C C . GLY A 1 87 ? 25.151 13.479 -40.389 1.00 82.06 87 GLY A C 1
ATOM 695 O O . GLY A 1 87 ? 25.992 14.003 -39.656 1.00 82.06 87 GLY A O 1
ATOM 696 N N . GLU A 1 88 ? 24.407 14.195 -41.234 1.00 83.88 88 GLU A N 1
ATOM 697 C CA . GLU A 1 88 ? 24.516 15.652 -41.384 1.00 83.88 88 GLU A CA 1
ATOM 698 C C . GLU A 1 88 ? 24.098 16.393 -40.107 1.00 83.88 88 GLU A C 1
ATOM 700 O O . GLU A 1 88 ? 24.819 17.276 -39.640 1.00 83.88 88 GLU A O 1
ATOM 705 N N . ARG A 1 89 ? 22.981 15.995 -39.483 1.00 81.31 89 ARG A N 1
ATOM 706 C CA . ARG A 1 89 ? 22.520 16.553 -38.200 1.00 81.31 89 ARG A CA 1
ATOM 707 C C . ARG A 1 89 ? 23.531 16.319 -37.084 1.00 81.31 89 ARG A C 1
ATOM 709 O O . ARG A 1 89 ? 23.828 17.246 -36.334 1.00 81.31 89 ARG A O 1
ATOM 716 N N . GLY A 1 90 ? 24.096 15.116 -36.997 1.00 78.31 90 GLY A N 1
ATOM 717 C CA . GLY A 1 90 ? 25.139 14.787 -36.029 1.00 78.31 90 GLY A CA 1
ATOM 718 C C . GLY A 1 90 ? 26.392 15.642 -36.223 1.00 78.31 90 GLY A C 1
ATOM 719 O O . GLY A 1 90 ? 26.929 16.181 -35.256 1.00 78.31 90 GLY A O 1
ATOM 720 N N . GLN A 1 91 ? 26.824 15.851 -37.471 1.00 79.19 91 GLN A N 1
ATOM 721 C CA . GLN A 1 91 ? 27.960 16.726 -37.777 1.00 79.19 91 GLN A CA 1
ATOM 722 C C . GLN A 1 91 ? 27.683 18.201 -37.454 1.00 79.19 91 GLN A C 1
ATOM 724 O O . GLN A 1 91 ? 28.570 18.883 -36.935 1.00 79.19 91 GLN A O 1
ATOM 729 N N . GLN A 1 92 ? 26.469 18.690 -37.720 1.00 81.69 92 GLN A N 1
ATOM 730 C CA . GLN A 1 92 ? 26.053 20.057 -37.394 1.00 81.69 92 GLN A CA 1
ATOM 731 C C . GLN A 1 92 ? 25.969 20.280 -35.879 1.00 81.69 92 GLN A C 1
ATOM 733 O O . GLN A 1 92 ? 26.504 21.267 -35.377 1.00 81.69 92 GLN A O 1
ATOM 738 N N . GLN A 1 93 ? 25.379 19.344 -35.128 1.00 76.69 93 GLN A N 1
ATOM 739 C CA . GLN A 1 93 ? 25.325 19.415 -33.664 1.00 76.69 93 GLN A CA 1
ATOM 740 C C . GLN A 1 93 ? 26.723 19.376 -33.044 1.00 76.69 93 GLN A C 1
ATOM 742 O O . GLN A 1 93 ? 27.033 20.186 -32.172 1.00 76.69 93 GLN A O 1
ATOM 747 N N . LEU A 1 94 ? 27.603 18.495 -33.529 1.00 76.25 94 LEU A N 1
ATOM 748 C CA . LEU A 1 94 ? 28.984 18.427 -33.051 1.00 76.25 94 LEU A CA 1
ATOM 749 C C . LEU A 1 94 ? 29.755 19.724 -33.353 1.00 76.25 94 LEU A C 1
ATOM 751 O O . LEU A 1 94 ? 30.580 20.155 -32.550 1.00 76.25 94 LEU A O 1
ATOM 755 N N . ALA A 1 95 ? 29.485 20.361 -34.498 1.00 79.31 95 ALA A N 1
ATOM 756 C CA . ALA A 1 95 ? 30.080 21.644 -34.859 1.00 79.31 95 ALA A CA 1
ATOM 757 C C . ALA A 1 95 ? 29.597 22.787 -33.953 1.00 79.31 95 ALA A C 1
ATOM 759 O O . ALA A 1 95 ? 30.425 23.568 -33.490 1.00 79.31 95 ALA A O 1
ATOM 760 N N . LEU A 1 96 ? 28.298 22.846 -33.645 1.00 79.56 96 LEU A N 1
ATOM 761 C CA . LEU A 1 96 ? 27.731 23.835 -32.724 1.00 79.56 96 LEU A CA 1
ATOM 762 C C . LEU A 1 96 ? 28.287 23.675 -31.303 1.00 79.56 96 LEU A C 1
ATOM 764 O O . LEU A 1 96 ? 28.689 24.659 -30.688 1.00 79.56 96 LEU A O 1
ATOM 768 N N . VAL A 1 97 ? 28.382 22.439 -30.803 1.00 77.62 97 VAL A N 1
ATOM 769 C CA . VAL A 1 97 ? 28.947 22.153 -29.474 1.00 77.62 97 VAL A CA 1
ATOM 770 C C . VAL A 1 97 ? 30.434 22.506 -29.415 1.00 77.62 97 VAL A C 1
ATOM 772 O O . VAL A 1 97 ? 30.878 23.110 -28.440 1.00 77.62 97 VAL A O 1
ATOM 775 N N . ALA A 1 98 ? 31.210 22.193 -30.457 1.00 78.25 98 ALA A N 1
ATOM 776 C CA . ALA A 1 98 ? 32.615 22.598 -30.544 1.00 78.25 98 ALA A CA 1
ATOM 777 C C . ALA A 1 98 ? 32.770 24.132 -30.552 1.00 78.25 98 ALA A C 1
ATOM 779 O O . ALA A 1 98 ? 33.632 24.671 -29.861 1.00 78.25 98 ALA A O 1
ATOM 780 N N . GLN A 1 99 ? 31.894 24.846 -31.267 1.00 79.69 99 GLN A N 1
ATOM 781 C CA . GLN A 1 99 ? 31.914 26.308 -31.328 1.00 79.69 99 GLN A CA 1
ATOM 782 C C . GLN A 1 99 ? 31.540 26.960 -29.988 1.00 79.69 99 GLN A C 1
ATOM 784 O O . GLN A 1 99 ? 32.169 27.936 -29.592 1.00 79.69 99 GLN A O 1
ATOM 789 N N . GLN A 1 100 ? 30.552 26.416 -29.273 1.00 80.56 100 GLN A N 1
ATOM 790 C CA . GLN A 1 100 ? 30.119 26.938 -27.970 1.00 80.56 100 GLN A CA 1
ATOM 791 C C . GLN A 1 100 ? 31.118 26.650 -26.847 1.00 80.56 100 GLN A C 1
ATOM 793 O O . GLN A 1 100 ? 31.276 27.457 -25.937 1.00 80.56 100 GLN A O 1
ATOM 798 N N . SER A 1 101 ? 31.781 25.498 -26.898 1.00 76.38 101 SER A N 1
ATOM 799 C CA . SER A 1 101 ? 32.698 25.058 -25.844 1.00 76.38 101 SER A CA 1
ATOM 800 C C . SER A 1 101 ? 34.147 25.511 -26.061 1.00 76.38 101 SER A C 1
ATOM 802 O O . SER A 1 101 ? 34.986 25.296 -25.189 1.00 76.38 101 SER A O 1
ATOM 804 N N . GLY A 1 102 ? 34.464 26.118 -27.214 1.00 76.69 102 GLY A N 1
ATOM 805 C CA . GLY A 1 102 ? 35.827 26.530 -27.580 1.00 76.69 102 GLY A CA 1
ATOM 806 C C . GLY A 1 102 ? 36.808 25.363 -27.756 1.00 76.69 102 GLY A C 1
ATOM 807 O O . GLY A 1 102 ? 38.003 25.574 -27.957 1.00 76.69 102 GLY A O 1
ATOM 808 N N . LEU A 1 103 ? 36.315 24.125 -27.679 1.00 74.69 103 LEU A N 1
ATOM 809 C CA . LEU A 1 103 ? 37.086 22.895 -27.790 1.00 74.69 103 LEU A CA 1
ATOM 810 C C . LEU A 1 103 ? 37.062 22.389 -29.233 1.00 74.69 103 LEU A C 1
ATOM 812 O O . LEU A 1 103 ? 36.067 22.500 -29.950 1.00 74.69 103 LEU A O 1
ATOM 816 N N . SER A 1 104 ? 38.165 21.778 -29.667 1.00 78.25 104 SER A N 1
ATOM 817 C CA . SER A 1 104 ? 38.220 21.167 -30.995 1.00 78.25 104 SER A CA 1
ATOM 818 C C . SER A 1 104 ? 37.222 20.005 -31.100 1.00 78.25 104 SER A C 1
ATOM 820 O O . SER A 1 104 ? 36.951 19.303 -30.122 1.00 78.25 104 SER A O 1
ATOM 822 N N . LYS A 1 105 ? 36.704 19.743 -32.310 1.00 68.25 105 LYS A N 1
ATOM 823 C CA . LYS A 1 105 ? 35.797 18.606 -32.575 1.00 68.25 105 LYS A CA 1
ATOM 824 C C . LYS A 1 105 ? 36.371 17.274 -32.061 1.00 68.25 105 LYS A C 1
ATOM 826 O O . LYS A 1 105 ? 35.622 16.439 -31.565 1.00 68.25 105 LYS A O 1
ATOM 831 N N . GLY A 1 106 ? 37.695 17.103 -32.126 1.00 69.06 106 GLY A N 1
ATOM 832 C CA . GLY A 1 106 ? 38.397 15.932 -31.591 1.00 69.06 106 GLY A CA 1
ATOM 833 C C . GLY A 1 106 ? 38.366 15.839 -30.062 1.00 69.06 106 GLY A C 1
ATOM 834 O O . GLY A 1 106 ? 38.153 14.755 -29.528 1.00 69.06 106 GLY A O 1
ATOM 835 N N . ALA A 1 107 ? 38.489 16.963 -29.351 1.00 69.50 107 ALA A N 1
ATOM 836 C CA . ALA A 1 107 ? 38.381 16.998 -27.892 1.00 69.50 107 ALA A CA 1
ATOM 837 C C . ALA A 1 107 ? 36.945 16.713 -27.414 1.00 69.50 107 ALA A C 1
ATOM 839 O O . ALA A 1 107 ? 36.749 15.966 -26.459 1.00 69.50 107 ALA A O 1
ATOM 840 N N . VAL A 1 108 ? 35.931 17.223 -28.123 1.00 64.94 108 VAL A N 1
ATOM 841 C CA . VAL A 1 108 ? 34.515 16.922 -27.838 1.00 64.94 108 VAL A CA 1
ATOM 842 C C . VAL A 1 108 ? 34.194 15.440 -28.064 1.00 64.94 108 VAL A C 1
ATOM 844 O O . VAL A 1 108 ? 33.441 14.849 -27.289 1.00 64.94 108 VAL A O 1
ATOM 847 N N . LEU A 1 109 ? 34.778 14.813 -29.090 1.00 69.31 109 LEU A N 1
ATOM 848 C CA . LEU A 1 109 ? 34.645 13.373 -29.336 1.00 69.31 109 LEU A CA 1
ATOM 849 C C . LEU A 1 109 ? 35.377 12.532 -28.281 1.00 69.31 109 LEU A C 1
ATOM 851 O O . LEU A 1 109 ? 34.837 11.521 -27.842 1.00 69.31 109 LEU A O 1
ATOM 855 N N . ALA A 1 110 ? 36.555 12.966 -27.823 1.00 66.06 110 ALA A N 1
ATOM 856 C CA . ALA A 1 110 ? 37.304 12.294 -26.761 1.00 66.06 110 ALA A CA 1
ATOM 857 C C . ALA A 1 110 ? 36.588 12.369 -25.398 1.00 66.06 110 ALA A C 1
ATOM 859 O O . ALA A 1 110 ? 36.522 11.371 -24.681 1.00 66.06 110 ALA A O 1
ATOM 860 N N . LEU A 1 111 ? 35.973 13.511 -25.070 1.00 63.62 111 LEU A N 1
ATOM 861 C CA . LEU A 1 111 ? 35.124 13.670 -23.880 1.00 63.62 111 LEU A CA 1
ATOM 862 C C . LEU A 1 111 ? 33.837 12.832 -23.961 1.00 63.62 111 LEU A C 1
ATOM 864 O O . LEU A 1 111 ? 33.334 12.364 -22.944 1.00 63.62 111 LEU A O 1
ATOM 868 N N . ASN A 1 112 ? 33.324 12.607 -25.173 1.00 63.44 112 ASN A N 1
ATOM 869 C CA . ASN A 1 112 ? 32.178 11.737 -25.440 1.00 63.44 112 ASN A CA 1
ATOM 870 C C . ASN A 1 112 ? 32.551 10.275 -25.713 1.00 63.44 112 ASN A C 1
ATOM 872 O O . ASN A 1 112 ? 31.672 9.508 -26.126 1.00 63.44 112 ASN A O 1
ATOM 876 N N . SER A 1 113 ? 33.815 9.897 -25.505 1.00 67.31 113 SER A N 1
ATOM 877 C CA . SER A 1 113 ? 34.267 8.525 -25.706 1.00 67.31 113 SER A CA 1
ATOM 878 C C . SER A 1 113 ? 33.487 7.560 -24.809 1.00 67.31 113 SER A C 1
ATOM 880 O O . SER A 1 113 ? 33.107 7.877 -23.676 1.00 67.31 113 SER A O 1
ATOM 882 N N . ASP A 1 114 ? 33.222 6.370 -25.346 1.00 67.00 114 ASP A N 1
ATOM 883 C CA . ASP A 1 114 ? 32.304 5.392 -24.757 1.00 67.00 114 ASP A CA 1
ATOM 884 C C . ASP A 1 114 ? 32.690 4.968 -23.332 1.00 67.00 114 ASP A C 1
ATOM 886 O O . ASP A 1 114 ? 31.816 4.612 -22.546 1.00 67.00 114 ASP A O 1
ATOM 890 N N . GLY A 1 115 ? 33.966 5.091 -22.950 1.00 79.12 115 GLY A N 1
ATOM 891 C CA . GLY A 1 115 ? 34.435 4.812 -21.591 1.00 79.12 115 GLY A CA 1
ATOM 892 C C . GLY A 1 115 ? 33.824 5.737 -20.534 1.00 79.12 115 GLY A C 1
ATOM 893 O O . GLY A 1 115 ? 33.274 5.257 -19.545 1.00 79.12 115 GLY A O 1
ATOM 894 N N . LEU A 1 116 ? 33.836 7.057 -20.755 1.00 77.19 116 LEU A N 1
ATOM 895 C CA . LEU A 1 116 ? 33.254 8.019 -19.807 1.00 77.19 116 LEU A CA 1
ATOM 896 C C . LEU A 1 116 ? 31.730 7.885 -19.722 1.00 77.19 116 LEU A C 1
ATOM 898 O O . LEU A 1 116 ? 31.148 8.028 -18.645 1.00 77.19 116 LEU A O 1
ATOM 902 N N . LYS A 1 117 ? 31.074 7.565 -20.842 1.00 81.44 117 LYS A N 1
ATOM 903 C CA . LYS A 1 117 ? 29.631 7.291 -20.867 1.00 81.44 117 LYS A CA 1
ATOM 904 C C . LYS A 1 117 ? 29.282 6.022 -20.092 1.00 81.44 117 LYS A C 1
ATOM 906 O O . LYS A 1 117 ? 28.314 6.037 -19.333 1.00 81.44 117 LYS A O 1
ATOM 911 N N . LEU A 1 118 ? 30.071 4.958 -20.246 1.00 83.94 118 LEU A N 1
ATOM 912 C CA . LEU A 1 118 ? 29.894 3.709 -19.506 1.00 83.94 118 LEU A CA 1
ATOM 913 C C . LEU A 1 118 ? 30.100 3.909 -18.004 1.00 83.94 118 LEU A C 1
ATOM 915 O O . LEU A 1 118 ? 29.263 3.463 -17.222 1.00 83.94 118 LEU A O 1
ATOM 919 N N . GLU A 1 119 ? 31.152 4.615 -17.591 1.00 87.38 119 GLU A N 1
ATOM 920 C CA . GLU A 1 119 ? 31.389 4.917 -16.173 1.00 87.38 119 GLU A CA 1
ATOM 921 C C . GLU A 1 119 ? 30.274 5.791 -15.584 1.00 87.38 119 GLU A C 1
ATOM 923 O O . GLU A 1 119 ? 29.737 5.482 -14.519 1.00 87.38 119 GLU A O 1
ATOM 928 N N . ARG A 1 120 ? 29.809 6.810 -16.319 1.00 88.94 120 ARG A N 1
ATOM 929 C CA . ARG A 1 120 ? 28.644 7.607 -15.909 1.00 88.94 120 ARG A CA 1
ATOM 930 C C . ARG A 1 120 ? 27.382 6.753 -15.775 1.00 88.94 120 ARG A C 1
ATOM 932 O O . ARG A 1 120 ? 26.630 6.927 -14.821 1.00 88.94 120 ARG A O 1
ATOM 939 N N . GLN A 1 121 ? 27.141 5.824 -16.700 1.00 91.38 121 GLN A N 1
ATOM 940 C CA . GLN A 1 121 ? 25.987 4.928 -16.635 1.00 91.38 121 GLN A CA 1
ATOM 941 C C . GLN A 1 121 ? 26.075 3.962 -15.446 1.00 91.38 121 GLN A C 1
ATOM 943 O O . GLN A 1 121 ? 25.064 3.724 -14.786 1.00 91.38 121 GLN A O 1
ATOM 948 N N . LYS A 1 122 ? 27.262 3.418 -15.147 1.00 94.81 122 LYS A N 1
ATOM 949 C CA . LYS A 1 122 ? 27.486 2.585 -13.955 1.00 94.81 122 LYS A CA 1
ATOM 950 C C . LYS A 1 122 ? 27.195 3.364 -12.677 1.00 94.81 122 LYS A C 1
ATOM 952 O O . LYS A 1 122 ? 26.498 2.847 -11.809 1.00 94.81 122 LYS A O 1
ATOM 957 N N . LEU A 1 123 ? 27.669 4.606 -12.595 1.00 96.31 123 LEU A N 1
ATOM 958 C CA . LEU A 1 123 ? 27.442 5.473 -11.441 1.00 96.31 123 LEU A CA 1
ATOM 959 C C . LEU A 1 123 ? 25.949 5.768 -11.254 1.00 96.31 123 LEU A C 1
ATOM 961 O O . LEU A 1 123 ? 25.436 5.631 -10.147 1.00 96.31 123 LEU A O 1
ATOM 965 N N . LEU A 1 124 ? 25.224 6.071 -12.336 1.00 95.81 124 LEU A N 1
ATOM 966 C CA . LEU A 1 124 ? 23.772 6.265 -12.277 1.00 95.81 124 LEU A CA 1
ATOM 967 C C . LEU A 1 124 ? 23.036 5.004 -11.809 1.00 95.81 124 LEU A C 1
ATOM 969 O O . LEU A 1 124 ? 22.168 5.096 -10.949 1.00 95.81 124 LEU A O 1
ATOM 973 N N . ARG A 1 125 ? 23.410 3.818 -12.307 1.00 96.31 125 ARG A N 1
ATOM 974 C CA . ARG A 1 125 ? 22.813 2.552 -11.844 1.00 96.31 125 ARG A CA 1
ATOM 975 C C . ARG A 1 125 ? 23.097 2.277 -10.369 1.00 96.31 125 ARG A C 1
ATOM 977 O O . ARG A 1 125 ? 22.211 1.795 -9.665 1.00 96.31 125 ARG A O 1
ATOM 984 N N . ALA A 1 126 ? 24.307 2.574 -9.897 1.00 96.75 126 ALA A N 1
ATOM 985 C CA . ALA A 1 126 ? 24.654 2.448 -8.485 1.00 96.75 126 ALA A CA 1
ATOM 986 C C . ALA A 1 126 ? 23.798 3.393 -7.625 1.00 96.75 126 ALA A C 1
ATOM 988 O O . ALA A 1 126 ? 23.189 2.950 -6.654 1.00 96.75 126 ALA A O 1
ATOM 989 N N . GLN A 1 127 ? 23.653 4.651 -8.049 1.00 97.69 127 GLN A N 1
ATOM 990 C CA . GLN A 1 127 ? 22.821 5.646 -7.370 1.00 97.69 127 GLN A CA 1
ATOM 991 C C . GLN A 1 127 ? 21.330 5.267 -7.371 1.00 97.69 127 GLN A C 1
ATOM 993 O O . GLN A 1 127 ? 20.635 5.441 -6.373 1.00 97.69 127 GLN A O 1
ATOM 998 N N . GLU A 1 128 ? 20.813 4.726 -8.475 1.00 97.88 128 GLU A N 1
ATOM 999 C CA . GLU A 1 128 ? 19.439 4.220 -8.549 1.00 97.88 128 GLU A CA 1
ATOM 1000 C C . GLU A 1 128 ? 19.220 3.032 -7.612 1.00 97.88 128 GLU A C 1
ATOM 1002 O O . GLU A 1 128 ? 18.189 2.978 -6.939 1.00 97.88 128 GLU A O 1
ATOM 1007 N N . SER A 1 129 ? 20.190 2.119 -7.537 1.00 97.94 129 SER A N 1
ATOM 1008 C CA . SER A 1 129 ? 20.150 0.962 -6.636 1.00 97.94 129 SER A CA 1
ATOM 1009 C C . SER A 1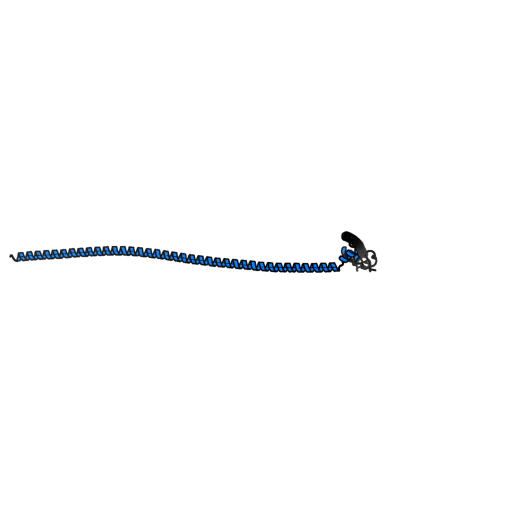 129 ? 20.152 1.408 -5.173 1.00 97.94 129 SER A C 1
ATOM 1011 O O . SER A 1 129 ? 19.334 0.939 -4.385 1.00 97.94 129 SER A O 1
ATOM 1013 N N . GLU A 1 130 ? 20.999 2.377 -4.821 1.00 97.62 130 GLU A N 1
ATOM 1014 C CA . GLU A 1 130 ? 21.033 2.983 -3.487 1.00 97.62 130 GLU A CA 1
ATOM 1015 C C . GLU A 1 130 ? 19.709 3.685 -3.156 1.00 97.62 130 GLU A C 1
ATOM 1017 O O . GLU A 1 130 ? 19.132 3.468 -2.091 1.00 97.62 130 GLU A O 1
ATOM 1022 N N . ARG A 1 131 ? 19.153 4.458 -4.097 1.00 98.19 131 ARG A N 1
ATOM 1023 C CA . ARG A 1 131 ? 17.855 5.119 -3.913 1.00 98.19 131 ARG A CA 1
ATOM 1024 C C . ARG A 1 131 ? 16.725 4.111 -3.707 1.00 98.19 131 ARG A C 1
ATOM 1026 O O . ARG A 1 131 ? 15.834 4.347 -2.892 1.00 98.19 131 ARG A O 1
ATOM 1033 N N . GLN A 1 132 ? 16.729 3.005 -4.450 1.00 98.31 132 GLN A N 1
ATOM 1034 C CA . GLN A 1 132 ? 15.753 1.928 -4.275 1.00 98.31 132 GLN A CA 1
ATOM 1035 C C . GLN A 1 132 ? 15.910 1.245 -2.914 1.00 98.31 132 GLN A C 1
ATOM 1037 O O . GLN A 1 132 ? 14.905 1.017 -2.241 1.00 98.31 132 GLN A O 1
ATOM 1042 N N . TRP A 1 133 ? 17.146 0.984 -2.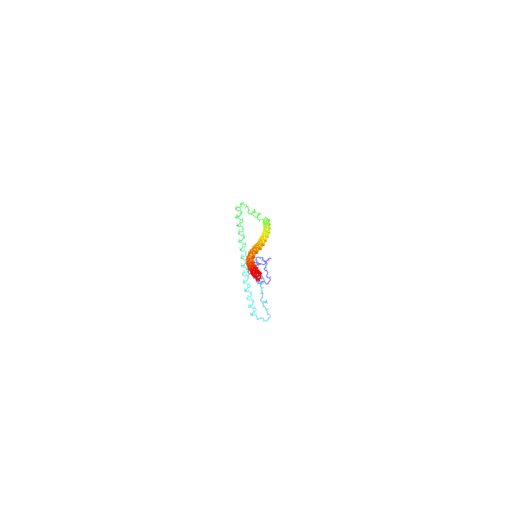486 1.00 98.19 133 TRP A N 1
ATOM 1043 C CA . TRP A 1 133 ? 17.436 0.412 -1.174 1.00 98.19 133 TRP A CA 1
ATOM 1044 C C . TRP A 1 133 ? 16.948 1.320 -0.041 1.00 98.19 133 TRP A C 1
ATOM 1046 O O . TRP A 1 133 ? 16.171 0.872 0.800 1.00 98.19 133 TRP A O 1
ATOM 1056 N N . LEU A 1 134 ? 17.286 2.614 -0.077 1.00 98.25 134 LEU A N 1
ATOM 1057 C CA . LEU A 1 134 ? 16.820 3.601 0.903 1.00 98.25 134 LEU A CA 1
ATOM 1058 C C . LEU A 1 134 ? 15.292 3.699 0.939 1.00 98.25 134 LEU A C 1
ATOM 1060 O O . LEU A 1 134 ? 14.698 3.757 2.012 1.00 98.25 134 LEU A O 1
ATOM 1064 N N . LYS A 1 135 ? 14.635 3.671 -0.227 1.00 98.31 135 LYS A N 1
ATOM 1065 C CA . LYS A 1 135 ? 13.170 3.671 -0.306 1.00 98.31 135 LYS A CA 1
ATOM 1066 C C . LYS A 1 135 ? 12.570 2.419 0.340 1.00 98.31 135 LYS A C 1
ATOM 1068 O O . LYS A 1 135 ? 11.574 2.527 1.049 1.00 98.31 135 LYS A O 1
ATOM 1073 N N . SER A 1 136 ? 13.160 1.249 0.099 1.00 98.19 136 SER A N 1
ATOM 1074 C CA . SER A 1 136 ? 12.716 -0.009 0.706 1.00 98.19 136 SER A CA 1
ATOM 1075 C C . SER A 1 136 ? 12.931 -0.015 2.219 1.00 98.19 136 SER A C 1
ATOM 1077 O O . SER A 1 136 ? 12.041 -0.444 2.948 1.00 98.19 136 SER A O 1
ATOM 1079 N N . ALA A 1 137 ? 14.077 0.483 2.690 1.00 98.50 137 ALA A N 1
ATOM 1080 C CA . ALA A 1 137 ? 14.380 0.608 4.111 1.00 98.50 137 ALA A CA 1
ATOM 1081 C C . ALA A 1 137 ? 13.380 1.544 4.804 1.00 98.50 137 ALA A C 1
ATOM 1083 O O . ALA A 1 137 ? 12.735 1.148 5.769 1.00 98.50 137 ALA A O 1
ATOM 1084 N N . LEU A 1 138 ? 13.149 2.735 4.241 1.00 98.44 138 LEU A N 1
ATOM 1085 C CA . LEU A 1 138 ? 12.183 3.700 4.771 1.00 98.44 138 LEU A CA 1
ATOM 1086 C C . LEU A 1 138 ? 10.753 3.145 4.784 1.00 98.44 138 LEU A C 1
ATOM 1088 O O . LEU A 1 138 ? 10.012 3.371 5.736 1.00 98.44 138 LEU A O 1
ATOM 1092 N N . GLN A 1 139 ? 10.359 2.390 3.756 1.00 98.31 139 GLN A N 1
ATOM 1093 C CA . GLN A 1 139 ? 9.062 1.716 3.741 1.00 98.31 139 GLN A CA 1
ATOM 1094 C C . GLN A 1 139 ? 8.958 0.643 4.837 1.00 98.31 139 GLN A C 1
ATOM 1096 O O . GLN A 1 139 ? 7.889 0.484 5.424 1.00 98.31 139 GLN A O 1
ATOM 1101 N N . GLY A 1 140 ? 10.048 -0.081 5.110 1.00 98.44 140 GLY A N 1
ATOM 1102 C CA . GLY A 1 140 ? 10.141 -1.042 6.210 1.00 98.44 140 GLY A CA 1
ATOM 1103 C C . GLY A 1 140 ? 9.931 -0.377 7.568 1.00 98.44 140 GLY A C 1
ATOM 1104 O O . GLY A 1 140 ? 9.030 -0.778 8.301 1.00 98.44 140 GLY A O 1
ATOM 1105 N N . GLU A 1 141 ? 10.674 0.696 7.844 1.00 98.31 141 GLU A N 1
ATOM 1106 C CA . GLU A 1 141 ? 10.541 1.492 9.073 1.00 98.31 141 GLU A CA 1
ATOM 1107 C C . GLU A 1 141 ? 9.125 2.067 9.231 1.00 98.31 141 GLU A C 1
ATOM 1109 O O . GLU A 1 141 ? 8.520 1.993 10.298 1.00 98.31 141 GLU A O 1
ATOM 1114 N N . LEU A 1 142 ? 8.534 2.578 8.147 1.00 98.44 142 LEU A N 1
ATOM 1115 C CA . LEU A 1 142 ? 7.171 3.113 8.165 1.00 98.44 142 LEU A CA 1
ATOM 1116 C C . LEU A 1 142 ? 6.134 2.024 8.468 1.00 98.44 142 LEU A C 1
ATOM 1118 O O . LEU A 1 142 ? 5.186 2.256 9.218 1.00 98.44 142 LEU A O 1
ATOM 1122 N N . ASN A 1 143 ? 6.306 0.827 7.907 1.00 98.38 143 ASN A N 1
ATOM 1123 C CA . ASN A 1 143 ? 5.438 -0.308 8.209 1.00 98.38 143 ASN A CA 1
ATOM 1124 C C . ASN A 1 143 ? 5.600 -0.768 9.666 1.00 98.38 143 ASN A C 1
ATOM 1126 O O . ASN A 1 143 ? 4.600 -1.079 10.309 1.00 98.38 143 ASN A O 1
ATOM 1130 N N . GLN A 1 144 ? 6.824 -0.770 10.199 1.00 98.31 144 GLN A N 1
ATOM 1131 C CA . GLN A 1 144 ? 7.091 -1.097 11.599 1.00 98.31 144 GLN A CA 1
ATOM 1132 C C . GLN A 1 144 ? 6.449 -0.077 12.548 1.00 98.31 144 GLN A C 1
ATOM 1134 O O . GLN A 1 144 ? 5.783 -0.465 13.506 1.00 98.31 144 GLN A O 1
ATOM 1139 N N . LEU A 1 145 ? 6.562 1.219 12.251 1.00 98.00 145 LEU A N 1
ATOM 1140 C CA . LEU A 1 145 ? 5.899 2.271 13.025 1.00 98.00 145 LEU A CA 1
ATOM 1141 C C . LEU A 1 145 ? 4.376 2.125 13.002 1.00 98.00 145 LEU A C 1
ATOM 1143 O O . LEU A 1 145 ? 3.749 2.212 14.052 1.00 98.00 145 LEU A O 1
ATOM 1147 N N . LYS A 1 146 ? 3.782 1.814 11.844 1.00 98.12 146 LYS A N 1
ATOM 1148 C CA . LYS A 1 146 ? 2.341 1.523 11.747 1.00 98.12 146 LYS A CA 1
ATOM 1149 C C . LYS A 1 146 ? 1.924 0.314 12.581 1.00 98.12 146 LYS A C 1
ATOM 1151 O O . LYS A 1 146 ? 0.856 0.327 13.182 1.00 98.12 146 LYS A O 1
ATOM 1156 N N . GLN A 1 147 ? 2.741 -0.740 12.626 1.00 97.94 147 GLN A N 1
ATOM 1157 C CA . GLN A 1 147 ? 2.462 -1.901 13.476 1.00 97.94 147 GLN A CA 1
ATOM 1158 C C . GLN A 1 147 ? 2.483 -1.526 14.960 1.00 97.94 147 GLN A C 1
ATOM 1160 O O . GLN A 1 147 ? 1.587 -1.935 15.695 1.00 97.94 147 GLN A O 1
ATOM 1165 N N . LEU A 1 148 ? 3.460 -0.722 15.386 1.00 98.00 148 LEU A N 1
ATOM 1166 C CA . LEU A 1 148 ? 3.536 -0.226 16.762 1.00 98.00 148 LEU A CA 1
ATOM 1167 C C . LEU A 1 148 ? 2.370 0.709 17.103 1.00 98.00 148 LEU A C 1
ATOM 1169 O O . LEU A 1 148 ? 1.822 0.624 18.197 1.00 98.00 148 LEU A O 1
ATOM 1173 N N . GLU A 1 149 ? 1.957 1.566 16.172 1.00 98.12 149 GLU A N 1
ATOM 1174 C CA . GLU A 1 149 ? 0.794 2.439 16.339 1.00 98.12 149 GLU A CA 1
ATOM 1175 C C . GLU A 1 149 ? -0.496 1.627 16.511 1.00 98.12 149 GLU A C 1
ATOM 1177 O O . GLU A 1 149 ? -1.223 1.837 17.480 1.00 98.12 149 GLU A O 1
ATOM 1182 N N . ASN A 1 150 ? -0.737 0.641 15.644 1.00 97.81 150 ASN A N 1
ATOM 1183 C CA . ASN A 1 150 ? -1.895 -0.247 15.752 1.00 97.81 150 ASN A CA 1
ATOM 1184 C C . ASN A 1 150 ? -1.875 -1.062 17.056 1.00 97.81 150 ASN A C 1
ATOM 1186 O O . ASN A 1 150 ? -2.913 -1.243 17.688 1.00 97.81 150 ASN A O 1
ATOM 1190 N N . ALA A 1 151 ? -0.701 -1.540 17.481 1.00 97.56 151 ALA A N 1
ATOM 1191 C CA . ALA A 1 151 ? -0.553 -2.245 18.752 1.00 97.56 151 ALA A CA 1
ATOM 1192 C C . ALA A 1 151 ? -0.862 -1.332 19.949 1.00 97.56 151 ALA A C 1
ATOM 1194 O O . ALA A 1 151 ? -1.561 -1.746 20.871 1.00 97.56 151 ALA A O 1
ATOM 1195 N N . ASN A 1 152 ? -0.405 -0.077 19.920 1.00 97.00 152 ASN A N 1
ATOM 1196 C CA . ASN A 1 152 ? -0.730 0.907 20.952 1.00 97.00 152 ASN A CA 1
ATOM 1197 C C . ASN A 1 152 ? -2.227 1.237 20.978 1.00 97.00 152 ASN A C 1
ATOM 1199 O O . ASN A 1 152 ? -2.803 1.340 22.061 1.00 97.00 152 ASN A O 1
ATOM 1203 N N . GLN A 1 153 ? -2.867 1.375 19.813 1.00 97.12 153 GLN A N 1
ATOM 1204 C CA . GLN A 1 153 ? -4.317 1.571 19.718 1.00 97.12 153 GLN A CA 1
ATOM 1205 C C . GLN A 1 153 ? -5.070 0.401 20.357 1.00 97.12 153 GLN A C 1
ATOM 1207 O O . GLN A 1 153 ? -5.899 0.628 21.233 1.00 97.12 153 GLN A O 1
ATOM 1212 N N . PHE A 1 154 ? -4.706 -0.838 20.015 1.00 96.62 154 PHE A N 1
ATOM 1213 C CA . PHE A 1 154 ? -5.312 -2.034 20.602 1.00 96.62 154 PHE A CA 1
ATOM 1214 C C . PHE A 1 154 ? -5.141 -2.093 22.126 1.00 96.62 154 PHE A C 1
ATOM 1216 O O . PHE A 1 154 ? -6.110 -2.321 22.845 1.00 96.62 154 PHE A O 1
ATOM 1223 N N . LEU A 1 155 ? -3.937 -1.822 22.640 1.00 96.38 155 LEU A N 1
ATOM 1224 C CA . LEU A 1 155 ? -3.690 -1.780 24.087 1.00 96.38 155 LEU A CA 1
ATOM 1225 C C . LEU A 1 155 ? -4.502 -0.682 24.784 1.00 96.38 155 LEU A C 1
ATOM 1227 O O . LEU A 1 155 ? -4.961 -0.868 25.908 1.00 96.38 155 LEU A O 1
ATOM 1231 N N . THR A 1 156 ? -4.702 0.455 24.117 1.00 96.44 156 THR A N 1
ATOM 1232 C CA . THR A 1 156 ? -5.502 1.564 24.651 1.00 96.44 156 THR A CA 1
ATOM 1233 C C . THR A 1 156 ? -6.985 1.197 24.690 1.00 96.44 156 THR A C 1
ATOM 1235 O O . THR A 1 156 ? -7.663 1.462 25.681 1.00 96.44 156 THR A O 1
ATOM 1238 N N . GLU A 1 157 ? -7.496 0.545 23.646 1.00 96.12 157 GLU A N 1
ATOM 1239 C CA . GLU A 1 157 ? -8.862 0.018 23.609 1.00 96.12 157 GLU A CA 1
ATOM 1240 C C . GLU A 1 157 ? -9.080 -1.068 24.666 1.00 96.12 157 GLU A C 1
ATOM 1242 O O . GLU A 1 157 ? -10.095 -1.059 25.360 1.00 96.12 157 GLU A O 1
ATOM 1247 N N . GLU A 1 158 ? -8.122 -1.978 24.844 1.00 96.19 158 GLU A N 1
ATOM 1248 C CA . GLU A 1 158 ? -8.186 -3.014 25.874 1.00 96.19 158 GLU A CA 1
ATOM 1249 C C . GLU A 1 158 ? -8.182 -2.408 27.284 1.00 96.19 158 GLU A C 1
ATOM 1251 O O . GLU A 1 158 ? -9.008 -2.795 28.117 1.00 96.19 158 GLU A O 1
ATOM 1256 N N . ALA A 1 159 ? -7.334 -1.405 27.533 1.00 96.00 159 ALA A N 1
ATOM 1257 C CA . ALA A 1 159 ? -7.316 -0.663 28.789 1.00 96.00 159 ALA A CA 1
ATOM 1258 C C . ALA A 1 159 ? -8.660 0.038 29.049 1.00 96.00 159 ALA A C 1
ATOM 1260 O O . ALA A 1 159 ? -9.243 -0.153 30.116 1.00 96.00 159 ALA A O 1
ATOM 1261 N N . ASN A 1 160 ? -9.210 0.749 28.060 1.00 96.06 160 ASN A N 1
ATOM 1262 C CA . ASN A 1 160 ? -10.516 1.408 28.172 1.00 96.06 160 ASN A CA 1
ATOM 1263 C C . ASN A 1 160 ? -11.645 0.406 28.448 1.00 96.06 160 ASN A C 1
ATOM 1265 O O . ASN A 1 160 ? -12.455 0.620 29.346 1.00 96.06 160 ASN A O 1
ATOM 1269 N N . ASN A 1 161 ? -11.664 -0.723 27.737 1.00 95.50 161 ASN A N 1
ATOM 1270 C CA . ASN A 1 161 ? -12.635 -1.794 27.958 1.00 95.50 161 ASN A CA 1
ATOM 1271 C C . ASN A 1 161 ? -12.502 -2.401 29.363 1.00 95.50 161 ASN A C 1
ATOM 1273 O O . ASN A 1 161 ? -13.499 -2.773 29.986 1.00 95.50 161 ASN A O 1
ATOM 1277 N N . SER A 1 162 ? -11.276 -2.534 29.873 1.00 95.12 162 SER A N 1
ATOM 1278 C CA . SER A 1 162 ? -11.037 -3.013 31.235 1.00 95.12 162 SER A CA 1
ATOM 1279 C C . SER A 1 162 ? -11.526 -2.007 32.284 1.00 95.12 162 SER A C 1
ATOM 1281 O O . SER A 1 162 ? -12.231 -2.400 33.216 1.00 95.12 162 SER A O 1
ATOM 1283 N N . ASP A 1 163 ? -11.274 -0.713 32.079 1.00 95.50 163 ASP A N 1
ATOM 1284 C CA . ASP A 1 163 ? -11.744 0.372 32.940 1.00 95.50 163 ASP A CA 1
ATOM 1285 C C . ASP A 1 163 ? -13.271 0.481 32.934 1.00 95.50 163 ASP A C 1
ATOM 1287 O O . ASP A 1 163 ? -13.887 0.676 33.985 1.00 95.50 163 ASP A O 1
ATOM 1291 N N . GLU A 1 164 ? -13.912 0.309 31.778 1.00 94.88 164 GLU A N 1
ATOM 1292 C CA . GLU A 1 164 ? -15.369 0.250 31.669 1.00 94.88 164 GLU A CA 1
ATOM 1293 C C . GLU A 1 164 ? -15.940 -0.936 32.444 1.00 94.88 164 GLU A C 1
ATOM 1295 O O . GLU A 1 164 ? -16.851 -0.745 33.251 1.00 94.88 164 GLU A O 1
ATOM 1300 N N . LYS A 1 165 ? -15.356 -2.134 32.310 1.00 95.69 165 LYS A N 1
ATOM 1301 C CA . LYS A 1 165 ? -15.764 -3.310 33.099 1.00 95.69 165 LYS A CA 1
ATOM 1302 C C . LYS A 1 165 ? -15.609 -3.075 34.600 1.00 95.69 165 LYS A C 1
ATOM 1304 O O . LYS A 1 165 ? -16.499 -3.443 35.369 1.00 95.69 165 LYS A O 1
ATOM 1309 N N . VAL A 1 166 ? -14.518 -2.440 35.033 1.00 95.38 166 VAL A N 1
ATOM 1310 C CA . VAL A 1 166 ? -14.300 -2.085 36.446 1.00 95.38 166 VAL A CA 1
ATOM 1311 C C . VAL A 1 166 ? -15.331 -1.052 36.913 1.00 95.38 166 VAL A C 1
ATOM 1313 O O . VAL A 1 166 ? -15.907 -1.202 37.994 1.00 95.38 166 VAL A O 1
ATOM 1316 N N . ARG A 1 167 ? -15.636 -0.036 36.098 1.00 95.38 167 ARG A N 1
ATOM 1317 C CA . ARG A 1 167 ? -16.673 0.966 36.396 1.00 95.38 167 ARG A CA 1
ATOM 1318 C C . ARG A 1 167 ? -18.064 0.346 36.474 1.00 95.38 167 ARG A C 1
ATOM 1320 O O . ARG A 1 167 ? -18.818 0.681 37.385 1.00 95.38 167 ARG A O 1
ATOM 1327 N N . GLU A 1 168 ? -18.413 -0.558 35.566 1.00 95.00 168 GLU A N 1
ATOM 1328 C CA . GLU A 1 168 ? -19.682 -1.288 35.592 1.00 95.00 168 GLU A CA 1
ATOM 1329 C C . GLU A 1 168 ? -19.795 -2.205 36.810 1.00 95.00 168 GLU A C 1
ATOM 1331 O O . GLU A 1 168 ? -20.836 -2.222 37.467 1.00 95.00 168 GLU A O 1
ATOM 1336 N N . ALA A 1 169 ? -18.732 -2.939 37.150 1.00 95.38 169 ALA A N 1
ATOM 1337 C CA . ALA A 1 169 ? -18.696 -3.765 38.352 1.00 95.38 169 ALA A CA 1
ATOM 1338 C C . ALA A 1 169 ? -18.862 -2.912 39.620 1.00 95.38 169 ALA A C 1
ATOM 1340 O O . ALA A 1 169 ? -19.643 -3.265 40.503 1.00 95.38 169 ALA A O 1
ATOM 1341 N N . SER A 1 170 ? -18.198 -1.755 39.678 1.00 94.94 170 SER A N 1
ATOM 1342 C CA . SER A 1 170 ? -18.330 -0.796 40.778 1.00 94.94 170 SER A CA 1
ATOM 1343 C C . SER A 1 170 ? -19.754 -0.234 40.887 1.00 94.94 170 SER A C 1
ATOM 1345 O O . SER A 1 170 ? -20.328 -0.218 41.977 1.00 94.94 170 SER A O 1
ATOM 1347 N N . LYS A 1 171 ? -20.385 0.130 39.759 1.00 95.62 171 LYS A N 1
ATOM 1348 C CA . LYS A 1 171 ? -21.798 0.551 39.715 1.00 95.62 171 LYS A CA 1
ATOM 1349 C C . LYS A 1 171 ? -22.735 -0.545 40.223 1.00 95.62 171 LYS A C 1
ATOM 1351 O O . LYS A 1 171 ? -23.536 -0.277 41.111 1.00 95.62 171 LYS A O 1
ATOM 1356 N N . LYS A 1 172 ? -22.584 -1.783 39.741 1.00 95.50 172 LYS A N 1
ATOM 1357 C CA . LYS A 1 172 ? -23.396 -2.933 40.182 1.00 95.50 172 LYS A CA 1
ATOM 1358 C C . LYS A 1 172 ? -23.231 -3.217 41.675 1.00 95.50 172 LYS A C 1
ATOM 1360 O O . LYS A 1 172 ? -24.209 -3.494 42.362 1.00 95.50 172 LYS A O 1
ATOM 1365 N N . MET A 1 173 ? -22.006 -3.131 42.195 1.00 93.56 173 MET A N 1
ATOM 1366 C CA . MET A 1 173 ? -21.742 -3.302 43.627 1.00 93.56 173 MET A CA 1
ATOM 1367 C C . MET A 1 173 ? -22.380 -2.192 44.462 1.00 93.56 173 MET A C 1
ATOM 1369 O O . MET A 1 173 ? -22.948 -2.475 45.516 1.00 93.56 173 MET A O 1
ATOM 1373 N N . LYS A 1 174 ? -22.337 -0.945 43.980 1.00 96.44 174 LYS A N 1
ATOM 1374 C CA . LYS A 1 174 ? -23.015 0.178 44.629 1.00 96.44 174 LYS A CA 1
ATOM 1375 C C . LYS A 1 174 ? -24.532 -0.021 44.646 1.00 96.44 174 LYS A C 1
ATOM 1377 O O . LYS A 1 174 ? -25.124 0.049 45.712 1.00 96.44 174 LYS A O 1
ATOM 1382 N N . GLU A 1 175 ? -25.138 -0.366 43.511 1.00 95.06 175 GLU A N 1
ATOM 1383 C CA . GLU A 1 175 ? -26.580 -0.640 43.411 1.00 95.06 175 GLU A CA 1
ATOM 1384 C C . GLU A 1 175 ? -27.026 -1.778 44.342 1.00 95.06 175 GLU A C 1
ATOM 1386 O O . GLU A 1 175 ? -28.073 -1.691 44.982 1.00 95.06 175 GLU A O 1
ATOM 1391 N N . LEU A 1 176 ? -26.224 -2.842 44.459 1.00 94.38 176 LEU A N 1
ATOM 1392 C CA . LEU A 1 176 ? -26.496 -3.941 45.388 1.00 94.38 176 LEU A CA 1
ATOM 1393 C C . LEU A 1 176 ? -26.420 -3.502 46.853 1.00 94.38 176 LEU A C 1
ATOM 1395 O O . LEU A 1 176 ? -27.250 -3.937 47.653 1.00 94.38 176 LEU A O 1
ATOM 1399 N N . ASN A 1 177 ? -25.450 -2.661 47.212 1.00 94.25 177 ASN A N 1
ATOM 1400 C CA . ASN A 1 177 ? -25.333 -2.128 48.567 1.00 94.25 177 ASN A CA 1
ATOM 1401 C C . ASN A 1 177 ? -26.464 -1.148 48.895 1.00 94.25 177 ASN A C 1
ATOM 1403 O O . ASN A 1 177 ? -27.069 -1.279 49.955 1.00 94.25 177 ASN A O 1
ATOM 1407 N N . ASP A 1 178 ? -26.805 -0.242 47.978 1.00 94.75 178 ASP A N 1
ATOM 1408 C CA . ASP A 1 178 ? -27.913 0.704 48.144 1.00 94.75 178 ASP A CA 1
ATOM 1409 C C . ASP A 1 178 ? -29.243 -0.054 48.307 1.00 94.75 178 ASP A C 1
ATOM 1411 O O . ASP A 1 178 ? -30.041 0.250 49.192 1.00 94.75 178 ASP A O 1
ATOM 1415 N N . LYS A 1 179 ? -29.457 -1.122 47.525 1.00 95.88 179 LYS A N 1
ATOM 1416 C CA . LYS A 1 179 ? -30.632 -1.991 47.669 1.00 95.88 179 LYS A CA 1
ATOM 1417 C C . LYS A 1 179 ? -30.677 -2.696 49.027 1.00 95.88 179 LYS A C 1
ATOM 1419 O O . LYS A 1 179 ? -31.742 -2.769 49.633 1.00 95.88 179 LYS A O 1
ATOM 1424 N N . ARG A 1 180 ? -29.539 -3.205 49.514 1.00 93.94 180 ARG A N 1
ATOM 1425 C CA . ARG A 1 180 ? -29.454 -3.821 50.850 1.00 93.94 180 ARG A CA 1
ATOM 1426 C C . ARG A 1 180 ? -29.758 -2.812 51.955 1.00 93.94 180 ARG A C 1
ATOM 1428 O O . ARG A 1 180 ? -30.523 -3.148 52.851 1.00 93.94 180 ARG A O 1
ATOM 1435 N N . ALA A 1 181 ? -29.228 -1.594 51.855 1.00 95.12 181 ALA A N 1
ATOM 1436 C CA . ALA A 1 181 ? -29.499 -0.525 52.811 1.00 95.12 181 ALA A CA 1
ATOM 1437 C C . ALA A 1 181 ? -30.996 -0.168 52.852 1.00 95.12 181 ALA A C 1
ATOM 1439 O O . ALA A 1 181 ? -31.585 -0.120 53.928 1.00 95.12 181 ALA A O 1
ATOM 1440 N N . LEU A 1 182 ? -31.644 -0.027 51.690 1.00 95.12 182 LEU A N 1
ATOM 1441 C CA . LEU A 1 182 ? -33.089 0.225 51.609 1.00 95.12 182 LEU A CA 1
ATOM 1442 C C . LEU A 1 182 ? -33.925 -0.920 52.200 1.00 95.12 182 LEU A C 1
ATOM 1444 O O . LEU A 1 182 ? -34.918 -0.678 52.888 1.00 95.12 182 LEU A O 1
ATOM 1448 N N . ASP A 1 183 ? -33.540 -2.174 51.951 1.00 93.44 183 ASP A N 1
ATOM 1449 C CA . ASP A 1 183 ? -34.221 -3.335 52.529 1.00 93.44 183 ASP A CA 1
ATOM 1450 C C . ASP A 1 183 ? -34.048 -3.394 54.058 1.00 93.44 183 ASP A C 1
ATOM 1452 O O . ASP A 1 183 ? -34.970 -3.799 54.771 1.00 93.44 183 ASP A O 1
ATOM 1456 N N . GLU A 1 184 ? -32.889 -2.986 54.580 1.00 92.19 184 GLU A N 1
ATOM 1457 C CA . GLU A 1 184 ? -32.629 -2.872 56.019 1.00 92.19 184 GLU A CA 1
ATOM 1458 C C . GLU A 1 184 ? -33.452 -1.750 56.663 1.00 92.19 184 GLU A C 1
ATOM 1460 O O . GLU A 1 184 ? -34.120 -2.002 57.667 1.00 92.19 184 GLU A O 1
ATOM 1465 N N . GLU A 1 185 ? -33.501 -0.559 56.059 1.00 92.69 185 GLU A N 1
ATOM 1466 C CA . GLU A 1 185 ? -34.354 0.550 56.512 1.00 92.69 185 GLU A CA 1
ATOM 1467 C C . GLU A 1 185 ? -35.834 0.155 56.514 1.00 92.69 185 GLU A C 1
ATOM 1469 O O . GLU A 1 185 ? -36.564 0.404 57.478 1.00 92.69 185 GLU A O 1
ATOM 1474 N N . ARG A 1 186 ? -36.288 -0.541 55.466 1.00 92.81 186 ARG A N 1
ATOM 1475 C CA . ARG A 1 186 ? -37.665 -1.035 55.379 1.00 92.81 186 ARG A CA 1
ATOM 1476 C C . ARG A 1 186 ? -37.981 -2.037 56.488 1.00 92.81 186 ARG A C 1
ATOM 1478 O O . ARG A 1 186 ? -39.059 -1.966 57.078 1.00 92.81 186 ARG A O 1
ATOM 1485 N N . LYS A 1 187 ? -37.056 -2.951 56.796 1.00 94.88 187 LYS A N 1
ATOM 1486 C CA . LYS A 1 187 ? -37.205 -3.903 57.909 1.00 94.88 187 LYS A CA 1
ATOM 1487 C C . LYS A 1 187 ? -37.222 -3.199 59.263 1.00 94.88 187 LYS A C 1
ATOM 1489 O O . LYS A 1 187 ? -38.010 -3.589 60.121 1.00 94.88 187 LYS A O 1
ATOM 1494 N N . GLN A 1 188 ? -36.394 -2.172 59.457 1.00 93.56 188 GLN A N 1
ATOM 1495 C CA . GLN A 1 188 ? -36.400 -1.367 60.682 1.00 93.56 188 GLN A CA 1
ATOM 1496 C C . GLN A 1 188 ? -37.741 -0.651 60.859 1.00 93.56 188 GLN A C 1
ATOM 1498 O O . GLN A 1 188 ? -38.363 -0.777 61.911 1.00 93.56 188 GLN A O 1
ATOM 1503 N N . MET A 1 189 ? -38.248 -0.006 59.807 1.00 91.50 189 MET A N 1
ATOM 1504 C CA . MET A 1 189 ? -39.571 0.627 59.801 1.00 91.50 189 MET A CA 1
ATOM 1505 C C . MET A 1 189 ? -40.694 -0.375 60.108 1.00 91.50 189 MET A C 1
ATOM 1507 O O . MET A 1 189 ? -41.600 -0.073 60.886 1.00 91.50 189 MET A O 1
ATOM 1511 N N . GLU A 1 190 ? -40.638 -1.584 59.540 1.00 92.88 190 GLU A N 1
ATOM 1512 C CA . GLU A 1 190 ? -41.615 -2.640 59.830 1.00 92.88 190 GLU A CA 1
ATOM 1513 C C . GLU A 1 190 ? -41.524 -3.119 61.287 1.00 92.88 190 GLU A C 1
ATOM 1515 O O . GLU A 1 190 ? -42.550 -3.284 61.950 1.00 92.88 190 GLU A O 1
ATOM 1520 N N . MET A 1 191 ? -40.312 -3.305 61.818 1.00 92.88 191 MET A N 1
ATOM 1521 C CA . MET A 1 191 ? -40.098 -3.686 63.215 1.00 92.88 191 MET A CA 1
ATOM 1522 C C . MET A 1 191 ? -40.620 -2.606 64.170 1.00 92.88 191 MET A C 1
ATOM 1524 O O . MET A 1 191 ? -41.328 -2.923 65.126 1.00 92.88 191 MET A O 1
ATOM 1528 N N . GLU A 1 192 ? -40.342 -1.331 63.899 1.00 92.94 192 GLU A N 1
ATOM 1529 C CA . GLU A 1 192 ? -40.874 -0.219 64.685 1.00 92.94 192 GLU A CA 1
ATOM 1530 C C . GLU A 1 192 ? -42.403 -0.154 64.636 1.00 92.94 192 GLU A C 1
ATOM 1532 O O . GLU A 1 192 ? -43.048 0.075 65.664 1.00 92.94 192 GLU A O 1
ATOM 1537 N N . ALA A 1 193 ? -42.997 -0.376 63.460 1.00 93.00 193 ALA A N 1
ATOM 1538 C CA . ALA A 1 193 ? -44.445 -0.440 63.306 1.00 93.00 193 ALA A CA 1
ATOM 1539 C C . ALA A 1 193 ? -45.043 -1.591 64.131 1.00 93.00 193 ALA A C 1
ATOM 1541 O O . ALA A 1 193 ? -46.018 -1.371 64.853 1.00 93.00 193 ALA A O 1
ATOM 1542 N N . ARG A 1 194 ? -44.425 -2.782 64.107 1.00 91.50 194 ARG A N 1
ATOM 1543 C CA . ARG A 1 194 ? -44.834 -3.931 64.937 1.00 91.50 194 ARG A CA 1
ATOM 1544 C C . ARG A 1 194 ? -44.743 -3.622 66.427 1.00 91.50 194 ARG A C 1
ATOM 1546 O O . ARG A 1 194 ? -45.716 -3.838 67.138 1.00 91.50 194 ARG A O 1
ATOM 1553 N N . MET A 1 195 ? -43.635 -3.039 66.883 1.00 92.81 195 MET A N 1
ATOM 1554 C CA . MET A 1 195 ? -43.451 -2.651 68.288 1.00 92.81 195 MET A CA 1
ATOM 1555 C C . MET A 1 195 ? -44.493 -1.620 68.748 1.00 92.81 195 MET A C 1
ATOM 1557 O O . MET A 1 195 ? -44.940 -1.649 69.895 1.00 92.81 195 MET A O 1
ATOM 1561 N N . LYS A 1 196 ? -44.896 -0.682 67.879 1.00 94.62 196 LYS A N 1
ATOM 1562 C CA . LYS A 1 196 ? -45.972 0.279 68.185 1.00 94.62 196 LYS A CA 1
ATOM 1563 C C . LYS A 1 196 ? -47.331 -0.413 68.303 1.00 94.62 196 LYS A C 1
ATOM 1565 O O . LYS A 1 196 ? -48.071 -0.102 69.235 1.00 94.62 196 LYS A O 1
ATOM 1570 N N . LEU A 1 197 ? -47.628 -1.345 67.400 1.00 91.19 197 LEU A N 1
ATOM 1571 C CA . LEU A 1 197 ? -48.851 -2.152 67.413 1.00 91.19 197 LEU A CA 1
ATOM 1572 C C . LEU A 1 197 ? -48.932 -3.027 68.669 1.00 91.19 197 LEU A C 1
ATOM 1574 O O . LEU A 1 197 ? -49.950 -3.034 69.352 1.00 91.19 197 LEU A O 1
ATOM 1578 N N . GLU A 1 198 ? -47.833 -3.683 69.035 1.00 90.31 198 GLU A N 1
ATOM 1579 C CA . GLU A 1 198 ? -47.733 -4.486 70.256 1.00 90.31 198 GLU A CA 1
ATOM 1580 C C . GLU A 1 198 ? -47.940 -3.630 71.512 1.00 90.31 198 GLU A C 1
ATOM 1582 O O . GLU A 1 198 ? -48.698 -4.002 72.403 1.00 90.31 198 GLU A O 1
ATOM 1587 N N . LYS A 1 199 ? -47.364 -2.421 71.561 1.00 93.06 199 LYS A N 1
ATOM 1588 C CA . LYS A 1 199 ? -47.626 -1.467 72.651 1.00 93.06 199 LYS A CA 1
ATOM 1589 C C . LYS A 1 199 ? -49.091 -1.031 72.722 1.00 93.06 199 LYS A C 1
ATOM 1591 O O . LYS A 1 199 ? -49.571 -0.753 73.818 1.00 93.06 199 LYS A O 1
ATOM 1596 N N . GLN A 1 200 ? -49.784 -0.903 71.591 1.00 91.88 200 GLN A N 1
ATOM 1597 C CA . GLN A 1 200 ? -51.214 -0.576 71.572 1.00 91.88 200 GLN A CA 1
ATOM 1598 C C . GLN A 1 200 ? -52.051 -1.752 72.077 1.00 91.88 200 GLN A C 1
ATOM 1600 O O . GLN A 1 200 ? -52.858 -1.550 72.978 1.00 91.88 200 GLN A O 1
ATOM 1605 N N . LEU A 1 201 ? -51.778 -2.968 71.598 1.00 89.44 201 LEU A N 1
ATOM 1606 C CA . LEU A 1 201 ? -52.412 -4.193 72.092 1.00 89.44 201 LEU A CA 1
ATOM 1607 C C . LEU A 1 201 ? -52.196 -4.368 73.596 1.00 89.44 201 LEU A C 1
ATOM 1609 O O . LEU A 1 201 ? -53.157 -4.566 74.327 1.00 89.44 201 LEU A O 1
ATOM 1613 N N . ALA A 1 202 ? -50.969 -4.188 74.088 1.00 91.81 202 ALA A N 1
ATOM 1614 C CA . ALA A 1 202 ? -50.671 -4.269 75.516 1.00 91.81 202 ALA A CA 1
ATOM 1615 C C . ALA A 1 202 ? -51.431 -3.210 76.335 1.00 91.81 202 ALA A C 1
ATOM 1617 O O . ALA A 1 202 ? -51.874 -3.487 77.449 1.00 91.81 202 ALA A O 1
ATOM 1618 N N . LYS A 1 203 ? -51.619 -1.995 75.797 1.00 92.50 203 LYS A N 1
ATOM 1619 C CA . LYS A 1 203 ? -52.450 -0.962 76.440 1.00 92.50 203 LYS A CA 1
ATOM 1620 C C . LYS A 1 203 ? -53.923 -1.359 76.467 1.00 92.50 203 LYS A C 1
ATOM 1622 O O . LYS A 1 203 ? -54.562 -1.170 77.497 1.00 92.50 203 LYS A O 1
ATOM 1627 N N . GLU A 1 204 ? -54.452 -1.891 75.369 1.00 89.12 204 GLU A N 1
ATOM 1628 C CA . GLU A 1 204 ? -55.835 -2.373 75.289 1.00 89.12 204 GLU A CA 1
ATOM 1629 C C . GLU A 1 204 ? -56.073 -3.554 76.236 1.00 89.12 204 GLU A C 1
ATOM 1631 O O . GLU A 1 204 ? -57.052 -3.553 76.983 1.00 89.12 204 GLU A O 1
ATOM 1636 N N . GLU A 1 205 ? -55.153 -4.518 76.281 1.00 89.38 205 GLU A N 1
ATOM 1637 C CA . GLU A 1 205 ? -55.194 -5.647 77.211 1.00 89.38 205 GLU A CA 1
ATOM 1638 C C . GLU A 1 205 ? -55.113 -5.186 78.663 1.00 89.38 205 GLU A C 1
ATOM 1640 O O . GLU A 1 205 ? -55.908 -5.632 79.488 1.00 89.38 205 GLU A O 1
ATOM 1645 N N . PHE A 1 206 ? -54.212 -4.254 78.980 1.00 91.12 206 PHE A N 1
ATOM 1646 C CA . PHE A 1 206 ? -54.124 -3.675 80.317 1.00 91.12 206 PHE A CA 1
ATOM 1647 C C . PHE A 1 206 ? -55.422 -2.960 80.705 1.00 91.12 206 PHE A C 1
ATOM 1649 O O . PHE A 1 206 ? -55.904 -3.116 81.825 1.00 91.12 206 PHE A O 1
ATOM 1656 N N . HIS A 1 207 ? -56.031 -2.212 79.782 1.00 86.50 207 HIS A N 1
ATOM 1657 C CA . HIS A 1 207 ? -57.301 -1.534 80.035 1.00 86.50 207 HIS A CA 1
ATOM 1658 C C 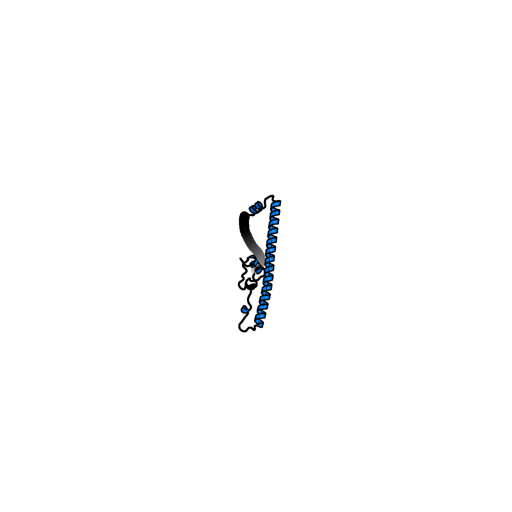. HIS A 1 207 ? -58.441 -2.534 80.252 1.00 86.50 207 HIS A C 1
ATOM 1660 O O . HIS A 1 207 ? -59.232 -2.387 81.182 1.00 86.50 207 HIS A O 1
ATOM 1666 N N . LYS A 1 208 ? -58.480 -3.605 79.456 1.00 92.69 208 LYS A N 1
ATOM 1667 C CA . LYS A 1 208 ? -59.432 -4.705 79.620 1.00 92.69 208 LYS A CA 1
ATOM 1668 C C . LYS A 1 208 ? -59.264 -5.401 80.973 1.00 92.69 208 LYS A C 1
ATOM 1670 O O . LYS A 1 208 ? -60.253 -5.604 81.671 1.00 92.69 208 LYS A O 1
ATOM 1675 N N . GLN A 1 209 ? -58.029 -5.704 81.373 1.00 85.62 209 GLN A N 1
ATOM 1676 C CA . GLN A 1 209 ? -57.726 -6.282 82.684 1.00 85.62 209 GLN A CA 1
ATOM 1677 C C . GLN A 1 209 ? -58.093 -5.332 83.829 1.00 85.62 209 GLN A C 1
ATOM 1679 O O . GLN A 1 209 ? -58.625 -5.783 84.840 1.00 85.62 209 GLN A O 1
ATOM 1684 N N . ALA A 1 210 ? -57.864 -4.025 83.679 1.00 87.56 210 ALA A N 1
ATOM 1685 C CA . ALA A 1 210 ? -58.261 -3.026 84.669 1.00 87.56 210 ALA A CA 1
ATOM 1686 C C . ALA A 1 210 ? -59.786 -2.986 84.849 1.00 87.56 210 ALA A C 1
ATOM 1688 O O . ALA A 1 210 ? -60.259 -3.035 85.983 1.00 87.56 210 ALA A O 1
ATOM 1689 N N . ILE A 1 211 ? -60.548 -3.000 83.749 1.00 88.81 211 ILE A N 1
ATOM 1690 C CA . ILE A 1 211 ? -62.018 -3.076 83.774 1.00 88.81 211 ILE A CA 1
ATOM 1691 C C . ILE A 1 211 ? -62.488 -4.387 84.421 1.00 88.81 211 ILE A C 1
ATOM 1693 O O . ILE A 1 211 ? -63.425 -4.389 85.215 1.00 88.81 211 ILE A O 1
ATOM 1697 N N . GLU A 1 212 ? -61.859 -5.522 84.106 1.00 87.06 212 GLU A N 1
ATOM 1698 C CA . GLU A 1 212 ? -62.192 -6.808 84.735 1.00 87.06 212 GLU A CA 1
ATOM 1699 C C . GLU A 1 212 ? -61.886 -6.818 86.239 1.00 87.06 212 GLU A C 1
ATOM 1701 O O . GLU A 1 212 ? -62.684 -7.332 87.024 1.00 87.06 212 GLU A O 1
ATOM 1706 N N . MET A 1 213 ? -60.763 -6.232 86.655 1.00 80.81 213 MET A N 1
ATOM 1707 C CA . MET A 1 213 ? -60.398 -6.078 88.065 1.00 80.81 213 MET A CA 1
ATOM 1708 C C . MET A 1 213 ? -61.357 -5.147 88.805 1.00 80.81 213 MET A C 1
ATOM 1710 O O . MET A 1 213 ? -61.728 -5.437 89.940 1.00 80.81 213 MET A O 1
ATOM 1714 N N . GLU A 1 214 ? -61.786 -4.056 88.175 1.00 87.69 214 GLU A N 1
ATOM 1715 C CA . GLU A 1 214 ? -62.775 -3.136 88.735 1.00 87.69 214 GLU A CA 1
ATOM 1716 C C . GLU A 1 214 ? -64.129 -3.829 88.910 1.00 87.69 214 GLU A C 1
ATOM 1718 O O . GLU A 1 214 ? -64.666 -3.842 90.015 1.00 87.69 214 GLU A O 1
ATOM 1723 N N . LYS A 1 215 ? -64.611 -4.544 87.886 1.00 87.75 215 LYS A N 1
ATOM 1724 C CA . LYS A 1 215 ? -65.826 -5.368 87.988 1.00 87.75 215 LYS A CA 1
ATOM 1725 C C . LYS A 1 215 ? -65.726 -6.419 89.092 1.00 87.75 215 LYS A C 1
ATOM 1727 O O . LYS A 1 215 ? -66.686 -6.618 89.831 1.00 87.75 215 LYS A O 1
ATOM 1732 N N . LYS A 1 216 ? -64.580 -7.095 89.236 1.00 87.75 216 LYS A N 1
ATOM 1733 C CA . LYS A 1 216 ? -64.360 -8.044 90.342 1.00 87.75 216 LYS A CA 1
ATOM 1734 C C . LYS A 1 216 ? -64.446 -7.349 91.699 1.00 87.75 216 LYS A C 1
ATOM 1736 O O . LYS A 1 216 ? -65.159 -7.839 92.567 1.00 87.75 216 LYS A O 1
ATOM 1741 N N . ARG A 1 217 ? -63.800 -6.189 91.859 1.00 84.00 217 ARG A N 1
ATOM 1742 C CA . ARG A 1 217 ? -63.884 -5.382 93.087 1.00 84.00 217 ARG A CA 1
ATOM 1743 C C . ARG A 1 217 ? -65.309 -4.929 93.387 1.00 84.00 217 ARG A C 1
ATOM 1745 O O . ARG A 1 217 ? -65.707 -4.956 94.544 1.00 84.00 217 ARG A O 1
ATOM 1752 N N . GLU A 1 218 ? -66.088 -4.542 92.380 1.00 87.38 218 GLU A N 1
ATOM 1753 C CA . GLU A 1 218 ? -67.500 -4.186 92.556 1.00 87.38 218 GLU A CA 1
ATOM 1754 C C . GLU A 1 218 ? -68.333 -5.382 93.025 1.00 87.38 218 GLU A C 1
ATOM 1756 O O . GLU A 1 218 ? -69.143 -5.248 93.944 1.00 87.38 218 GLU A O 1
ATOM 1761 N N . VAL A 1 219 ? -68.117 -6.559 92.430 1.00 86.81 219 VAL A N 1
ATOM 1762 C CA . VAL A 1 219 ? -68.790 -7.799 92.837 1.00 86.81 219 VAL A CA 1
ATOM 1763 C C . VAL A 1 219 ? -68.404 -8.180 94.266 1.00 86.81 219 VAL A C 1
ATOM 1765 O O . VAL A 1 219 ? -69.288 -8.472 95.068 1.00 86.81 219 VAL A O 1
ATOM 1768 N N . GLU A 1 220 ? -67.121 -8.123 94.619 1.00 85.00 220 GLU A N 1
ATOM 1769 C CA . GLU A 1 220 ? -66.634 -8.387 95.979 1.00 85.00 220 GLU A CA 1
ATOM 1770 C C . GLU A 1 220 ? -67.182 -7.370 96.988 1.00 85.00 220 GLU A C 1
ATOM 1772 O O . GLU A 1 220 ? -67.666 -7.758 98.048 1.00 85.00 220 GLU A O 1
ATOM 1777 N N . ALA A 1 221 ? -67.193 -6.076 96.655 1.00 85.31 221 ALA A N 1
ATOM 1778 C CA . ALA A 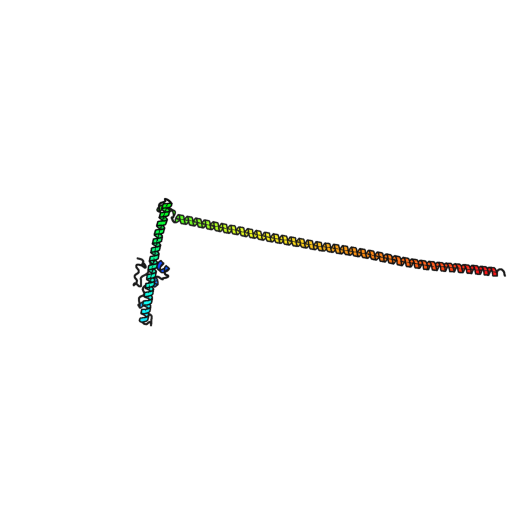1 221 ? -67.769 -5.034 97.503 1.00 85.31 221 ALA A CA 1
ATOM 1779 C C . ALA A 1 221 ? -69.279 -5.231 97.694 1.00 85.31 221 ALA A C 1
ATOM 1781 O O . ALA A 1 221 ? -69.804 -5.013 98.787 1.00 85.31 221 ALA A O 1
ATOM 1782 N N . ARG A 1 222 ? -69.991 -5.677 96.653 1.00 83.31 222 ARG A N 1
ATOM 1783 C CA . ARG A 1 222 ? -71.411 -6.029 96.739 1.00 83.31 222 ARG A CA 1
ATOM 1784 C C . ARG A 1 222 ? -71.626 -7.249 97.633 1.00 83.31 222 ARG A C 1
ATOM 1786 O O . ARG A 1 222 ? -72.490 -7.200 98.501 1.00 83.31 222 ARG A O 1
ATOM 1793 N N . GLN A 1 223 ? -70.805 -8.288 97.494 1.00 81.56 223 GLN A N 1
ATOM 1794 C CA . GLN A 1 223 ? -70.843 -9.463 98.369 1.00 81.56 223 GLN A CA 1
ATOM 1795 C C . GLN A 1 223 ? -70.522 -9.109 99.827 1.00 81.56 223 GLN A C 1
ATOM 1797 O O . GLN A 1 223 ? -71.188 -9.609 100.727 1.00 81.56 223 GLN A O 1
ATOM 1802 N N . GLN A 1 224 ? -69.556 -8.221 100.078 1.00 79.94 224 GLN A N 1
ATOM 1803 C CA . GLN A 1 224 ? -69.237 -7.733 101.423 1.00 79.94 224 GLN A CA 1
ATOM 1804 C C . GLN A 1 224 ? -70.386 -6.922 102.026 1.00 79.94 224 GLN A C 1
ATOM 1806 O O . GLN A 1 224 ? -70.719 -7.126 103.191 1.00 79.94 224 GLN A O 1
ATOM 1811 N N . LYS A 1 225 ? -71.031 -6.045 101.243 1.00 79.69 225 LYS A N 1
ATOM 1812 C CA . LYS A 1 225 ? -72.234 -5.318 101.679 1.00 79.69 225 LYS A CA 1
ATOM 1813 C C . LYS A 1 225 ? -73.380 -6.273 102.004 1.00 79.69 225 LYS A C 1
ATOM 1815 O O . LYS A 1 225 ? -73.972 -6.156 103.069 1.00 79.69 225 LYS A O 1
ATOM 1820 N N . GLU A 1 226 ? -73.649 -7.249 101.139 1.00 80.06 226 GLU A N 1
ATOM 1821 C CA . GLU A 1 226 ? -74.674 -8.271 101.380 1.00 80.06 226 GLU A CA 1
ATOM 1822 C C . GLU A 1 226 ? -74.343 -9.143 102.604 1.00 80.06 226 GLU A C 1
ATOM 1824 O O . GLU A 1 226 ? -75.236 -9.478 103.382 1.00 80.06 226 GLU A O 1
ATOM 1829 N N . ALA A 1 227 ? -73.072 -9.492 102.822 1.00 79.00 227 ALA A N 1
ATOM 1830 C CA . ALA A 1 227 ? -72.627 -10.225 104.006 1.00 79.00 227 ALA A CA 1
ATOM 1831 C C . ALA A 1 227 ? -72.777 -9.393 105.290 1.00 79.00 227 ALA A C 1
ATOM 1833 O O . ALA A 1 227 ? -73.258 -9.912 106.297 1.00 79.00 227 ALA A O 1
ATOM 1834 N N . TYR A 1 228 ? -72.427 -8.106 105.249 1.00 78.88 228 TYR A N 1
ATOM 1835 C CA . TYR A 1 228 ? -72.617 -7.180 106.364 1.00 78.88 228 TYR A CA 1
ATOM 1836 C C . TYR A 1 228 ? -74.104 -6.986 106.682 1.00 78.88 228 TYR A C 1
ATOM 1838 O O . TYR A 1 228 ? -74.503 -7.104 107.836 1.00 78.88 228 TYR A O 1
ATOM 1846 N N . GLU A 1 229 ? -74.955 -6.797 105.671 1.00 79.12 229 GLU A N 1
ATOM 1847 C CA . GLU A 1 229 ? -76.409 -6.742 105.861 1.00 79.12 229 GLU A CA 1
ATOM 1848 C C . GLU A 1 229 ? -76.964 -8.024 106.487 1.00 79.12 229 GLU A C 1
ATOM 1850 O O . GLU A 1 229 ? -77.838 -7.956 107.351 1.00 79.12 229 GLU A O 1
ATOM 1855 N N . ARG A 1 230 ? -76.464 -9.202 106.090 1.00 76.44 230 ARG A N 1
ATOM 1856 C CA . ARG A 1 230 ? -76.851 -10.469 106.729 1.00 76.44 230 ARG A CA 1
ATOM 1857 C C . ARG A 1 230 ? -76.442 -10.504 108.199 1.00 76.44 230 ARG A C 1
ATOM 1859 O O . ARG A 1 230 ? -77.264 -10.892 109.023 1.00 76.44 230 ARG A O 1
ATOM 1866 N N . GLN A 1 231 ? -75.231 -10.060 108.538 1.00 76.44 231 GLN A N 1
ATOM 1867 C CA . GLN A 1 231 ? -74.774 -9.980 109.930 1.00 76.44 231 GLN A CA 1
ATOM 1868 C C . GLN A 1 231 ? -75.605 -8.993 110.758 1.00 76.44 231 GLN A C 1
ATOM 1870 O O . GLN A 1 231 ? -75.961 -9.311 111.890 1.00 76.44 231 GLN A O 1
ATOM 1875 N N . VAL A 1 232 ? -75.968 -7.836 110.194 1.00 74.88 232 VAL A N 1
ATOM 1876 C CA . VAL A 1 232 ? -76.846 -6.857 110.854 1.00 74.88 232 VAL A CA 1
ATOM 1877 C C . VAL A 1 232 ? -78.237 -7.449 111.082 1.00 74.88 232 VAL A C 1
ATOM 1879 O O . VAL A 1 232 ? -78.715 -7.414 112.210 1.00 74.88 232 VAL A O 1
ATOM 1882 N N . ARG A 1 233 ? -78.849 -8.093 110.077 1.00 74.44 233 ARG A N 1
ATOM 1883 C CA . ARG A 1 233 ? -80.155 -8.762 110.244 1.00 74.44 233 ARG A CA 1
ATOM 1884 C C . ARG A 1 233 ? -80.105 -9.903 111.261 1.00 74.44 233 ARG A C 1
ATOM 1886 O O . ARG A 1 233 ? -81.070 -10.123 111.985 1.00 74.44 233 ARG A O 1
ATOM 1893 N N . GLU A 1 234 ? -79.009 -10.657 111.325 1.00 74.44 234 GLU A N 1
ATOM 1894 C CA . GLU A 1 234 ? -78.824 -11.690 112.351 1.00 74.44 234 GLU A CA 1
ATOM 1895 C C . GLU A 1 234 ? -78.625 -11.096 113.750 1.00 74.44 234 GLU A C 1
ATOM 1897 O O . GLU A 1 234 ? -79.144 -11.650 114.719 1.00 74.44 234 GLU A O 1
ATOM 1902 N N . ALA A 1 235 ? -77.914 -9.973 113.872 1.00 72.25 235 ALA A N 1
ATOM 1903 C CA . ALA A 1 235 ? -77.772 -9.245 115.129 1.00 72.25 235 ALA A CA 1
ATOM 1904 C C . ALA A 1 235 ? -79.114 -8.655 115.592 1.00 72.25 235 ALA A C 1
ATOM 1906 O O . ALA A 1 235 ? -79.478 -8.823 116.752 1.00 72.25 235 ALA A O 1
ATOM 1907 N N . GLU A 1 236 ? -79.892 -8.058 114.687 1.00 71.94 236 GLU A N 1
ATOM 1908 C CA . GLU A 1 236 ? -81.249 -7.568 114.958 1.00 71.94 236 GLU A CA 1
ATOM 1909 C C . GLU A 1 236 ? -82.174 -8.704 115.406 1.00 71.94 236 GLU A C 1
ATOM 1911 O O . GLU A 1 236 ? -82.830 -8.585 116.439 1.00 71.94 236 GLU A O 1
ATOM 1916 N N . ARG A 1 237 ? -82.145 -9.857 114.722 1.00 71.69 237 ARG A N 1
ATOM 1917 C CA . ARG A 1 237 ? -82.881 -11.058 115.155 1.00 71.69 237 ARG A CA 1
ATOM 1918 C C . ARG A 1 237 ? -82.450 -11.544 116.538 1.00 71.69 237 ARG A C 1
ATOM 1920 O O . ARG A 1 237 ? -83.295 -11.969 117.319 1.00 71.69 237 ARG A O 1
ATOM 1927 N N . LYS A 1 238 ? -81.156 -11.497 116.869 1.00 68.50 238 LYS A N 1
ATOM 1928 C CA . LYS A 1 238 ? -80.670 -11.860 118.213 1.00 68.50 238 LYS A CA 1
ATOM 1929 C C . LYS A 1 238 ? -81.169 -10.884 119.279 1.00 68.50 238 LYS A C 1
ATOM 1931 O O . LYS A 1 238 ? -81.592 -11.339 120.336 1.00 68.50 238 LYS A O 1
ATOM 1936 N N . ILE A 1 239 ? -81.182 -9.585 118.985 1.00 67.31 239 ILE A N 1
ATOM 1937 C CA . ILE A 1 239 ? -81.723 -8.551 119.879 1.00 67.31 239 ILE A CA 1
ATOM 1938 C C . ILE A 1 239 ? -83.233 -8.742 120.080 1.00 67.31 239 ILE A C 1
ATOM 1940 O O . ILE A 1 239 ? -83.721 -8.624 121.202 1.00 67.31 239 ILE A O 1
ATOM 1944 N N . GLU A 1 240 ? -83.988 -9.074 119.030 1.00 66.06 240 GLU A N 1
ATOM 1945 C CA . GLU A 1 240 ? -85.422 -9.375 119.147 1.00 66.06 240 GLU A CA 1
ATOM 1946 C C . GLU A 1 240 ? -85.684 -10.625 119.992 1.00 66.06 240 GLU A C 1
ATOM 1948 O O . GLU A 1 240 ? -86.559 -10.604 120.857 1.00 66.06 240 GLU A O 1
ATOM 1953 N N . VAL A 1 241 ? -84.887 -11.681 119.815 1.00 68.38 241 VAL A N 1
ATOM 1954 C CA . VAL A 1 241 ? -84.979 -12.897 120.637 1.00 68.38 241 VAL A CA 1
ATOM 1955 C C . VAL A 1 241 ? -84.606 -12.621 122.098 1.00 68.38 241 VAL A C 1
ATOM 1957 O O . VAL A 1 241 ? -85.217 -13.204 122.993 1.00 68.38 241 VAL A O 1
ATOM 1960 N N . GLU A 1 242 ? -83.642 -11.740 122.381 1.00 59.91 242 GLU A N 1
ATOM 1961 C CA . GLU A 1 242 ? -83.341 -11.322 123.759 1.00 59.91 242 GLU A CA 1
ATOM 1962 C C . GLU A 1 242 ? -84.471 -10.495 124.377 1.00 59.91 242 GLU A C 1
ATOM 1964 O O . GLU A 1 242 ? -84.895 -10.807 125.488 1.00 59.91 242 GLU A O 1
ATOM 1969 N N . LYS A 1 243 ? -85.054 -9.542 123.639 1.00 59.69 243 LYS A N 1
ATOM 1970 C CA . LYS A 1 243 ? -86.240 -8.795 124.095 1.00 59.69 243 LYS A CA 1
ATOM 1971 C C . LYS A 1 243 ? -87.449 -9.704 124.333 1.00 59.69 243 LYS A C 1
ATOM 1973 O O . LYS A 1 243 ? -88.227 -9.476 125.258 1.00 59.69 243 LYS A O 1
ATOM 1978 N N . GLU A 1 244 ? -87.621 -10.754 123.530 1.00 57.69 244 GLU A N 1
ATOM 1979 C CA . GLU A 1 244 ? -88.679 -11.749 123.737 1.00 57.69 244 GLU A CA 1
ATOM 1980 C C . GLU A 1 244 ? -88.394 -12.654 124.952 1.00 57.69 244 GLU A C 1
ATOM 1982 O O . GLU A 1 244 ? -89.318 -13.036 125.672 1.00 57.69 244 GLU A O 1
ATOM 1987 N N . LYS A 1 245 ? -87.119 -12.965 125.231 1.00 60.12 245 LYS A N 1
ATOM 1988 C CA . LYS A 1 245 ? -86.700 -13.683 126.448 1.00 60.12 245 LYS A CA 1
ATOM 1989 C C . LYS A 1 245 ? -86.855 -12.839 127.713 1.00 60.12 245 LYS A C 1
ATOM 1991 O O . LYS A 1 245 ? -87.224 -13.398 128.741 1.00 60.12 245 LYS A O 1
ATOM 1996 N N . GLU A 1 246 ? -86.617 -11.530 127.649 1.00 55.00 246 GLU A N 1
ATOM 1997 C CA . GLU A 1 246 ? -86.889 -10.608 128.760 1.00 55.00 246 GLU A CA 1
ATOM 1998 C C . GLU A 1 246 ? -88.394 -10.510 129.036 1.00 55.00 246 GLU A C 1
ATOM 2000 O O . GLU A 1 246 ? -88.813 -10.686 130.176 1.00 55.00 246 GLU A O 1
ATOM 2005 N N . ARG A 1 247 ? -89.233 -10.418 127.994 1.00 53.94 247 ARG A N 1
ATOM 2006 C CA . ARG A 1 247 ? -90.701 -10.465 128.145 1.00 53.94 247 ARG A CA 1
ATOM 2007 C C . ARG A 1 247 ? -91.235 -11.779 128.725 1.00 53.94 247 ARG A C 1
ATOM 2009 O O . ARG A 1 247 ? -92.280 -11.769 129.363 1.00 53.94 247 ARG A O 1
ATOM 2016 N N . LYS A 1 248 ? -90.539 -12.903 128.522 1.00 53.09 248 LYS A N 1
ATOM 2017 C CA . LYS A 1 248 ? -90.884 -14.208 129.124 1.00 53.09 248 LYS A CA 1
ATOM 2018 C C . LYS A 1 248 ? -90.318 -14.413 130.535 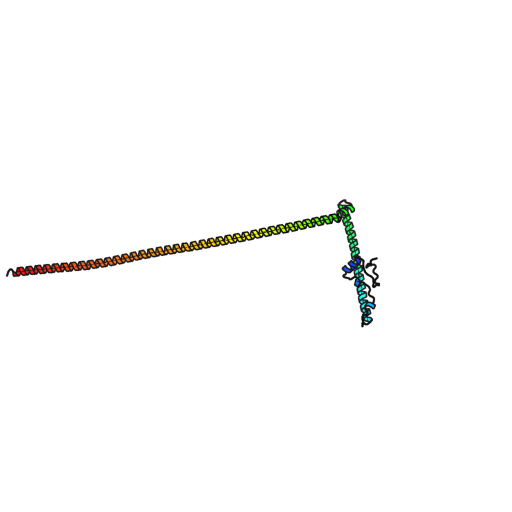1.00 53.09 248 LYS A C 1
ATOM 2020 O O . LYS A 1 248 ? -90.674 -15.398 131.167 1.00 53.09 248 LYS A O 1
ATOM 2025 N N . ARG A 1 249 ? -89.438 -13.530 131.024 1.00 49.28 249 ARG A N 1
ATOM 2026 C CA . ARG A 1 249 ? -88.941 -13.532 132.416 1.00 49.28 249 ARG A CA 1
ATOM 2027 C C . ARG A 1 249 ? -89.773 -12.655 133.357 1.00 49.28 249 ARG A C 1
ATOM 2029 O O . ARG A 1 249 ? -89.599 -12.760 134.564 1.00 49.28 249 ARG A O 1
ATOM 2036 N N . GLU A 1 250 ? -90.658 -11.821 132.814 1.00 44.88 250 GLU A N 1
ATOM 2037 C CA . GLU A 1 250 ? -91.577 -10.954 133.568 1.00 44.88 250 GLU A CA 1
ATOM 2038 C C . GLU A 1 250 ? -93.002 -11.537 133.723 1.00 44.88 250 GLU A C 1
ATOM 2040 O O . GLU A 1 250 ? -93.899 -10.843 134.201 1.00 44.88 250 GLU A O 1
ATOM 2045 N N . GLN A 1 251 ? -93.219 -12.807 133.352 1.00 38.38 251 GLN A N 1
ATOM 2046 C CA . GLN A 1 251 ? -94.433 -13.593 133.639 1.00 38.38 251 GLN A CA 1
ATOM 2047 C C . GLN A 1 251 ? -94.098 -14.774 134.547 1.00 38.38 251 GLN A C 1
ATOM 2049 O O . GLN A 1 251 ? -94.940 -15.084 135.417 1.00 38.38 251 GLN A O 1
#

Secondary structure (DSSP, 8-state):
----TTS--TT-TT-----HHHHHHHHHTT--GGGGS---GGGG--TT--HHHHHHHHHHHHHHHHHHHHHHHHHHHHHHHHHHHHHHHHHHHHHHHHHHH---HHHHHHHT-HHHHHHHHHHHHHHHHHHHHHHHHHHHHHHHHHHHHHHHHHHHHHHHHHHHHHHHHHHHHHHHHHHHHHHHHHHHHHHHHHHHHHHHHHHHHHHHHHHHHHHHHHHHHHHHHHHHHHHHHHHHHHHHHHHHHHHTT--

Sequence (251 aa):
MAASLASFEEGNPRAVIKSPRSLQACKTEGVLPQELIYKPIEAFQEKNLSPRLVKLRYDFFEAKRRDLLAASRRARDAILADERRDGERGQQQLALVAQQSGLSKGAVLALNSDGLKLERQKLLRAQESERQWLKSALQGELNQLKQLENANQFLTEEANNSDEKVREASKKMKELNDKRALDEERKQMEMEARMKLEKQLAKEEFHKQAIEMEKKREVEARQQKEAYERQVREAERKIEVEKEKERKREQ